Protein 3S4O (pdb70)

Secondary structure (DSSP, 8-state):
-EEEEEEE-SS-TTSEEEEEEEEPPPPGGGHHHHHHHHHTTTEEEEEE-S---S-THHHHTTT-EEEE----TTPPPPHHHHHHHHHHHHHHHHHHHH-TTPPPPEEEEE-SSSSSHHHHHHHHHHHHTT---HHHHHHHHHHHSTT-S-S---HHHH---/--EEEEEE-SS-TTSEEEEEEEEPPPPGGGHHHHHHHHHTTTEEEEEE-S--SS-THHHHTTT-EEEE-PPPTTSPPPHHHHHHHHHHHHHHHHHHHH-TTPPPPEEEEE--TT---HHHHHHHHHHHTS---HHHHHHHHHHHSTT-S-S---HHHH---

Nearest PDB structures (foldseek):
  3s4o-assembly2_B  TM=9.604E-01  e=1.358E-30  Leishmania major
  1xm2-assembly1_A  TM=9.411E-01  e=8.977E-17  Homo sapiens
  5k23-assembly1_A  TM=9.463E-01  e=3.214E-16  Homo sapiens
  5k24-assembly1_B  TM=9.371E-01  e=1.917E-15  Mus musculus
  5k22-assembly1_A  TM=9.083E-01  e=2.995E-15  Homo sapiens

CATH classification: 3.90.190.10

InterPro domains:
  IPR000387 Tyrosine-specific protein phosphatases domain [PS50056] (86-159)
  IPR003595 Protein-tyrosine phosphatase, catalytic [SM00404] (63-168)
  IPR020422 Dual specificity protein phosphatase domain [PS50054] (15-172)
  IPR029021 Protein-tyrosine phosphatase-like [G3DSA:3.90.190.10] (1-165)
  IPR029021 Protein-tyrosine phosphatase-like [SSF52799] (17-167)
  IPR050561 Protein Tyrosine Phosphatase [PTHR23339] (34-167)
  IPR057023 Swiss Army Knife protein, DSP-PTPase phosphatase domain [PF22784] (33-153)

Foldseek 3Di:
DKFWDFQAAQVPSVATQAIEIEDADDAAVCVVVVLVVCVVVQAAEEEEQADDNYDCVVNVVVRHHYHYHHDDPLAERDPVRLVVLVVVSVVSNVVCVVDVPDGHHYHYYYYHPSAAHRLLSVLLCNCPRSVDASVVSVVSSCVRPPNHHDDNSVDSNPDDD/DWFWDFQAAQVPSVGTQAIEIEDEDDAQVCVVVVLVVCVVVQAAEEEEAADDPDDCVVNVVSNHHYHYHYADHPDPRDVVSLVVLVVVSVVSNVVCVVDVPDGHHYHYYYYYPPDALRLLNVLLCNCPRSVDQSVRSQVSCCVRPPPHQDDVNCSSNPDDD

GO terms:
  GO:0004725 protein tyrosine phosphatase activity (F, IDA)
  GO:0005829 cytosol (C, IDA)
  GO:0020023 kinetoplast (C, IDA)
  GO:0070062 extracellular exosome (C, IDA)
  GO:0005737 cytoplasm (C, IDA)
  GO:0030430 host cell cytoplasm (C, IDA)
  GO:0016791 phosphatase activity (F, IDA)
  GO:0016311 dephosphorylation (P, IDA)
  GO:0005576 extracellular region (C, EXP)

Sequence (322 aa):
NATLIDCCDPQKPSRVLFHFLILDAPSPSNLPTYIKELQHRGVRHLVRVCCGPTYDATLVKSRGIDVHSWPFDDGAPPTRAVLDSWLKLLDTELARQQEDPSVPPPTIGVHCVAGLGRAPILVALALVEYGNVSALDAIALIREKRKGAINQTQHWITKYKRNATLIDCCDPQKPSRVLFHFLILDAPSPSNLPTYIKELQHRGVRHLVRVCGPTYDATLVKSRGIDVHSWPFDDGAPPTRAVLDSWLKLLDTELARQQEDPSVPPPTIGVHCVAGLGRAPILVALALVEYGNVSALDAIALIREKRKGAINQTQHWITKYKR

Structure (mmCIF, N/CA/C/O backbone):
data_3S4O
#
_entry.id   3S4O
#
_cell.length_a   42.518
_cell.length_b   69.420
_cell.length_c   118.931
_cell.angle_alpha   90.000
_cell.angle_beta   90.000
_cell.angle_gamma   90.000
#
_symmetry.space_group_name_H-M   'P 21 21 21'
#
loop_
_entity.id
_entity.type
_entity.pdbx_description
1 polymer 'Protein tyrosine phosphatase-like protein'
2 non-polymer THIOSULFATE
3 non-polymer '4-(2-HYDROXYETHYL)-1-PIPERAZINE ETHANESULFONIC ACID'
4 water water
#
loop_
_atom_site.group_PDB
_atom_site.id
_atom_site.type_symbol
_atom_site.label_atom_id
_atom_site.label_alt_id
_atom_site.label_comp_id
_atom_site.label_asym_id
_atom_site.label_entity_id
_atom_site.label_seq_id
_atom_site.pdbx_PDB_ins_code
_atom_site.Cartn_x
_atom_site.Cartn_y
_atom_site.Cartn_z
_atom_site.occupancy
_atom_site.B_iso_or_equiv
_atom_site.auth_seq_id
_atom_site.auth_comp_id
_atom_site.auth_asym_id
_atom_site.auth_atom_id
_atom_site.pdbx_PDB_model_num
ATOM 9 N N . ASN A 1 6 ? 6.096 -4.274 -11.089 1.00 78.73 2 ASN A N 1
ATOM 10 C CA . ASN A 1 6 ? 7.093 -4.557 -10.023 1.00 72.19 2 ASN A CA 1
ATOM 11 C C . ASN A 1 6 ? 8.501 -5.067 -10.353 1.00 63.17 2 ASN A C 1
ATOM 12 O O . ASN A 1 6 ? 8.986 -6.069 -9.805 1.00 61.22 2 ASN A O 1
ATOM 17 N N . ALA A 1 7 ? 9.169 -4.310 -11.199 1.00 58.73 3 ALA A N 1
ATOM 18 C CA . ALA A 1 7 ? 10.479 -4.668 -11.713 1.00 52.24 3 ALA A CA 1
ATOM 19 C C . ALA A 1 7 ? 11.251 -3.383 -11.898 1.00 50.10 3 ALA A C 1
ATOM 20 O O . ALA A 1 7 ? 10.666 -2.325 -12.133 1.00 53.37 3 ALA A O 1
ATOM 22 N N . THR A 1 8 ? 12.565 -3.500 -11.787 1.00 45.31 4 THR A N 1
ATOM 23 C CA . THR A 1 8 ? 13.477 -2.378 -11.913 1.00 44.37 4 THR A CA 1
ATOM 24 C C . THR A 1 8 ? 14.441 -2.677 -13.046 1.00 40.85 4 THR A C 1
ATOM 25 O O . THR A 1 8 ? 15.165 -3.667 -12.991 1.00 37.68 4 THR A O 1
ATOM 29 N N . LEU A 1 9 ? 14.428 -1.836 -14.078 1.00 42.39 5 LEU A N 1
ATOM 30 C CA . LEU A 1 9 ? 15.319 -1.991 -15.235 1.00 40.36 5 LEU A CA 1
ATOM 31 C C . LEU A 1 9 ? 16.621 -1.236 -15.004 1.00 40.15 5 LEU A C 1
ATOM 32 O O . LEU A 1 9 ? 16.623 -0.010 -14.828 1.00 43.75 5 LEU A O 1
ATOM 37 N N . ILE A 1 10 ? 17.725 -1.974 -14.997 1.00 37.75 6 ILE A N 1
ATOM 38 C CA . ILE A 1 10 ? 19.058 -1.378 -14.888 1.00 38.98 6 ILE A CA 1
ATOM 39 C C . ILE A 1 10 ? 19.885 -1.735 -16.109 1.00 38.27 6 ILE A C 1
ATOM 40 O O . ILE A 1 10 ? 20.152 -2.905 -16.361 1.00 37.35 6 ILE A O 1
ATOM 45 N N . ASP A 1 11 ? 20.298 -0.715 -16.854 1.00 40.78 7 ASP A N 1
ATOM 46 C CA . ASP A 1 11 ? 21.125 -0.918 -18.034 1.00 41.18 7 ASP A CA 1
ATOM 47 C C . ASP A 1 11 ? 22.609 -0.979 -17.677 1.00 40.43 7 ASP A C 1
ATOM 48 O O . ASP A 1 11 ? 23.119 -0.157 -16.923 1.00 42.70 7 ASP A O 1
ATOM 53 N N . CYS A 1 12 ? 23.285 -1.982 -18.215 1.00 38.81 8 CYS A N 1
ATOM 54 C CA . CYS A 1 12 ? 24.738 -2.059 -18.171 1.00 39.54 8 CYS A CA 1
ATOM 55 C C . CYS A 1 12 ? 25.256 -1.646 -19.545 1.00 41.83 8 CYS A C 1
ATOM 56 O O . CYS A 1 12 ? 25.011 -2.332 -20.540 1.00 41.47 8 CYS A O 1
ATOM 59 N N . CYS A 1 13 ? 25.989 -0.537 -19.578 1.00 44.84 9 CYS A N 1
ATOM 60 C CA . CYS A 1 13 ? 26.413 0.084 -20.830 1.00 49.14 9 CYS A CA 1
ATOM 61 C C . CYS A 1 13 ? 27.870 -0.187 -21.203 1.00 51.22 9 CYS A C 1
ATOM 62 O O . CYS A 1 13 ? 28.711 -0.410 -20.342 1.00 51.37 9 CYS A O 1
ATOM 65 N N . ASP A 1 14 ? 28.140 -0.169 -22.509 1.00 54.11 10 ASP A N 1
ATOM 66 C CA . ASP A 1 14 ? 29.501 -0.300 -23.047 1.00 57.74 10 ASP A CA 1
ATOM 67 C C . ASP A 1 14 ? 30.403 0.836 -22.524 1.00 61.84 10 ASP A C 1
ATOM 68 O O . ASP A 1 14 ? 30.124 2.017 -22.772 1.00 64.59 10 ASP A O 1
ATOM 73 N N . PRO A 1 15 ? 31.470 0.486 -21.802 1.00 63.06 11 PRO A N 1
ATOM 74 C CA . PRO A 1 15 ? 32.434 1.483 -21.335 1.00 68.77 11 PRO A CA 1
ATOM 75 C C . PRO A 1 15 ? 32.966 2.362 -22.467 1.00 74.80 11 PRO A C 1
ATOM 76 O O . PRO A 1 15 ? 33.084 3.577 -22.314 1.00 79.19 11 PRO A O 1
ATOM 80 N N . GLN A 1 16 ? 33.284 1.725 -23.591 1.00 76.15 12 GLN A N 1
ATOM 81 C CA . GLN A 1 16 ? 33.813 2.422 -24.774 1.00 82.50 12 GLN A CA 1
ATOM 82 C C . GLN A 1 16 ? 32.792 3.382 -25.363 1.00 84.51 12 GLN A C 1
ATOM 83 O O . GLN A 1 16 ? 33.075 4.558 -25.585 1.00 91.23 12 GLN A O 1
ATOM 89 N N . LYS A 1 17 ? 31.617 2.841 -25.657 1.00 80.59 13 LYS A N 1
ATOM 90 C CA . LYS A 1 17 ? 30.503 3.604 -26.197 1.00 83.50 13 LYS A CA 1
ATOM 91 C C . LYS A 1 17 ? 29.384 3.593 -25.178 1.00 78.69 13 LYS A C 1
ATOM 92 O O . LYS A 1 17 ? 28.533 2.725 -25.250 1.00 75.40 13 LYS A O 1
ATOM 98 N N . PRO A 1 18 ? 29.357 4.530 -24.228 1.00 80.52 14 PRO A N 1
ATOM 99 C CA . PRO A 1 18 ? 28.284 4.511 -23.218 1.00 76.39 14 PRO A CA 1
ATOM 100 C C . PRO A 1 18 ? 26.902 4.720 -23.833 1.00 77.14 14 PRO A C 1
ATOM 101 O O . PRO A 1 18 ? 25.875 4.609 -23.152 1.00 73.90 14 PRO A O 1
ATOM 105 N N . SER A 1 19 ? 26.909 5.023 -25.126 1.00 82.54 15 SER A N 1
ATOM 106 C CA . SER A 1 19 ? 25.705 5.024 -25.955 1.00 85.67 15 SER A CA 1
ATOM 107 C C . SER A 1 19 ? 25.061 3.636 -26.012 1.00 79.33 15 SER A C 1
ATOM 108 O O . SER A 1 19 ? 23.838 3.492 -26.097 1.00 79.49 15 SER A O 1
ATOM 111 N N . ARG A 1 20 ? 25.915 2.621 -25.962 1.00 75.06 16 ARG A N 1
ATOM 112 C CA . ARG A 1 20 ? 25.538 1.251 -26.300 1.00 71.93 16 ARG A CA 1
ATOM 113 C C . ARG A 1 20 ? 25.308 0.411 -25.057 1.00 64.02 16 ARG A C 1
ATOM 114 O O . ARG A 1 20 ? 26.180 0.319 -24.189 1.00 60.55 16 ARG A O 1
ATOM 122 N N . VAL A 1 21 ? 24.117 -0.182 -24.979 1.00 41.63 17 VAL A N 1
ATOM 123 C CA . VAL A 1 21 ? 23.770 -1.108 -23.908 1.00 38.77 17 VAL A CA 1
ATOM 124 C C . VAL A 1 21 ? 24.282 -2.515 -24.203 1.00 37.17 17 VAL A C 1
ATOM 125 O O . VAL A 1 21 ? 24.001 -3.071 -25.278 1.00 37.55 17 VAL A O 1
ATOM 129 N N . LEU A 1 22 ? 25.007 -3.079 -23.232 1.00 35.18 18 LEU A N 1
ATOM 130 C CA . LEU A 1 22 ? 25.495 -4.461 -23.291 1.00 33.46 18 LEU A CA 1
ATOM 131 C C . LEU A 1 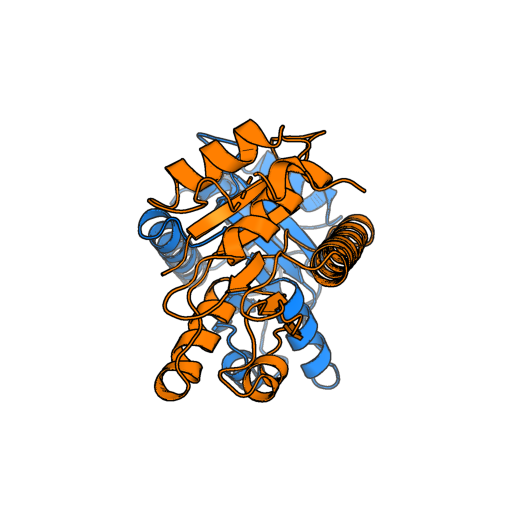22 ? 24.419 -5.454 -22.861 1.00 31.86 18 LEU A C 1
ATOM 132 O O . LEU A 1 22 ? 24.168 -6.444 -23.553 1.00 31.66 18 LEU A O 1
ATOM 137 N N . PHE A 1 23 ? 23.827 -5.197 -21.691 1.00 30.61 19 PHE A N 1
ATOM 138 C CA . PHE A 1 23 ? 22.733 -6.005 -21.130 1.00 29.01 19 PHE A CA 1
ATOM 139 C C . PHE A 1 23 ? 21.676 -5.122 -20.476 1.00 28.69 19 PHE A C 1
ATOM 140 O O . PHE A 1 23 ? 21.997 -4.090 -19.879 1.00 29.26 19 PHE A O 1
ATOM 148 N N . HIS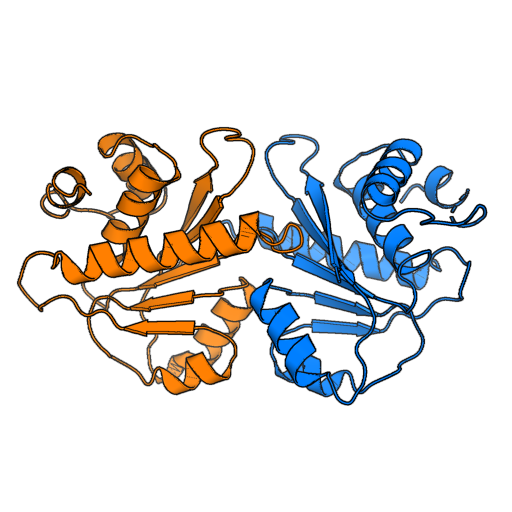 A 1 24 ? 20.423 -5.554 -20.557 1.00 27.95 20 HIS A N 1
ATOM 149 C CA . HIS A 1 24 ? 19.349 -4.952 -19.783 1.00 28.21 20 HIS A CA 1
ATOM 150 C C . HIS A 1 24 ? 19.111 -5.874 -18.592 1.00 27.82 20 HIS A C 1
ATOM 151 O O . HIS A 1 24 ? 18.755 -7.030 -18.777 1.00 27.20 20 HIS A O 1
ATOM 158 N N . PHE A 1 25 ? 19.297 -5.371 -17.375 1.00 28.17 21 PHE A N 1
ATOM 159 C CA . PHE A 1 25 ? 18.972 -6.162 -16.184 1.00 27.79 21 PHE A CA 1
ATOM 160 C C . PHE A 1 25 ? 17.642 -5.773 -15.568 1.00 29.50 21 PHE A C 1
ATOM 161 O O . PHE A 1 25 ? 17.346 -4.589 -15.379 1.00 30.18 21 PHE A O 1
ATOM 169 N N . LEU A 1 26 ? 16.842 -6.794 -15.278 1.00 29.62 22 LEU A N 1
ATOM 170 C CA . LEU A 1 26 ? 15.586 -6.632 -14.579 1.00 31.30 22 LEU A CA 1
ATOM 171 C C . LEU A 1 26 ? 15.697 -7.257 -13.209 1.00 31.68 22 LEU A C 1
ATOM 172 O O . LEU A 1 26 ? 15.868 -8.469 -13.105 1.00 33.75 22 LEU A O 1
ATOM 177 N N . ILE A 1 27 ? 15.623 -6.438 -12.166 1.00 32.04 23 ILE A N 1
ATOM 178 C CA . ILE A 1 27 ? 15.474 -6.929 -10.810 1.00 31.59 23 ILE A CA 1
ATOM 179 C C . ILE A 1 27 ? 13.976 -7.120 -10.544 1.00 32.91 23 ILE A C 1
ATOM 180 O O . ILE A 1 27 ? 13.196 -6.179 -10.601 1.00 32.87 23 ILE A O 1
ATOM 185 N N . LEU A 1 28 ? 13.591 -8.358 -10.265 1.00 32.78 24 LEU A N 1
ATOM 186 C CA . LEU A 1 28 ? 12.182 -8.742 -10.179 1.00 34.86 24 LEU A CA 1
ATOM 187 C C . LEU A 1 28 ? 11.836 -9.332 -8.836 1.00 35.37 24 LEU A C 1
ATOM 188 O O . LEU A 1 28 ? 12.700 -9.843 -8.137 1.00 34.67 24 LEU A O 1
ATOM 193 N N . ASP A 1 29 ? 10.551 -9.291 -8.508 1.00 38.03 25 ASP A N 1
ATOM 194 C CA . ASP A 1 29 ? 10.000 -10.124 -7.448 1.00 40.93 25 ASP A CA 1
ATOM 195 C C . ASP A 1 29 ? 9.851 -11.566 -7.930 1.00 39.72 25 ASP A C 1
ATOM 196 O O . ASP A 1 29 ? 9.724 -11.832 -9.126 1.00 39.80 25 ASP A O 1
ATOM 201 N N . ALA A 1 30 ? 9.880 -12.484 -6.979 1.00 39.26 26 ALA A N 1
ATOM 202 C CA . ALA A 1 30 ? 9.594 -13.879 -7.246 1.00 39.59 26 ALA A CA 1
ATOM 203 C C . ALA A 1 30 ? 8.117 -14.019 -7.599 1.00 41.12 26 ALA A C 1
ATOM 204 O O . ALA A 1 30 ? 7.279 -13.281 -7.077 1.00 42.32 26 ALA A O 1
ATOM 206 N N . PRO A 1 31 ? 7.790 -14.964 -8.473 1.00 40.56 27 PRO A N 1
ATOM 207 C CA . PRO A 1 31 ? 6.394 -15.227 -8.783 1.00 42.84 27 PRO A CA 1
ATOM 2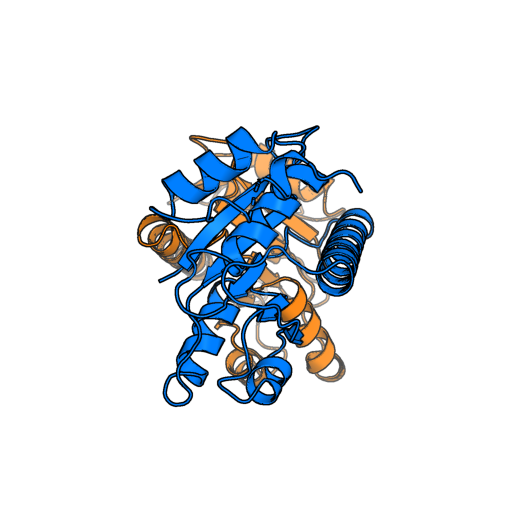08 C C . PRO A 1 31 ? 5.735 -16.112 -7.742 1.00 44.94 27 PRO A C 1
ATOM 209 O O . PRO A 1 31 ? 6.406 -16.931 -7.109 1.00 44.50 27 PRO A O 1
ATOM 213 N N . SER A 1 32 ? 4.428 -15.932 -7.573 1.00 47.76 28 SER A N 1
ATOM 214 C CA . SER A 1 32 ? 3.601 -16.908 -6.867 1.00 50.64 28 SER A CA 1
ATOM 215 C C . SER A 1 32 ? 3.194 -18.001 -7.865 1.00 50.59 28 SER A C 1
ATOM 216 O O . SER A 1 32 ? 3.032 -17.721 -9.051 1.00 49.12 28 SER A O 1
ATOM 219 N N . PRO A 1 33 ? 3.046 -19.238 -7.392 1.00 51.46 29 PRO A N 1
ATOM 220 C CA . PRO A 1 33 ? 2.642 -20.354 -8.257 1.00 51.95 29 PRO A CA 1
ATOM 221 C C . PRO A 1 33 ? 1.345 -20.111 -9.021 1.00 53.70 29 PRO A C 1
ATOM 222 O O . PRO A 1 33 ? 1.216 -20.539 -10.170 1.00 53.91 29 PRO A O 1
ATOM 226 N N . SER A 1 34 ? 0.396 -19.439 -8.379 1.00 55.25 30 SER A N 1
ATOM 227 C CA . SER A 1 34 ? -0.908 -19.156 -8.992 1.00 57.60 30 SER A CA 1
ATOM 228 C C . SER A 1 34 ? -0.859 -18.062 -10.063 1.00 55.55 30 SER A C 1
ATOM 229 O O . SER A 1 34 ? -1.701 -18.033 -10.962 1.00 57.11 30 SER A O 1
ATOM 232 N N . ASN A 1 35 ? 0.112 -17.164 -9.959 1.00 52.06 31 ASN A N 1
ATOM 233 C CA . ASN A 1 35 ? 0.259 -16.074 -10.930 1.00 50.57 31 ASN A CA 1
ATOM 234 C C . ASN A 1 35 ? 1.357 -16.360 -11.971 1.00 46.72 31 ASN A C 1
ATOM 235 O O . ASN A 1 35 ? 1.689 -15.493 -12.781 1.00 44.81 31 ASN A O 1
ATOM 240 N N . LEU A 1 36 ? 1.903 -17.576 -11.947 1.00 45.15 32 LEU A N 1
ATOM 241 C CA . LEU A 1 36 ? 3.072 -17.920 -12.766 1.00 42.13 32 LEU A CA 1
ATOM 242 C C . LEU A 1 36 ? 2.881 -17.738 -14.287 1.00 41.45 32 LEU A C 1
ATOM 243 O O . LEU A 1 36 ? 3.792 -17.273 -14.956 1.00 38.88 32 LEU A O 1
ATOM 248 N N . PRO A 1 37 ? 1.723 -18.099 -14.831 1.00 43.78 33 PRO A N 1
ATOM 249 C CA . PRO A 1 37 ? 1.482 -17.888 -16.263 1.00 43.92 33 PRO A CA 1
ATOM 250 C C . PRO A 1 37 ? 1.482 -16.411 -16.661 1.00 43.17 33 PRO A C 1
ATOM 251 O O . PRO A 1 37 ? 2.064 -16.047 -17.685 1.00 41.55 33 PRO A O 1
ATOM 255 N N . THR A 1 38 ? 0.824 -15.580 -15.855 1.00 44.44 34 THR A N 1
ATOM 256 C CA . THR A 1 38 ? 0.831 -14.124 -16.068 1.00 44.08 34 THR A CA 1
ATOM 257 C C . THR A 1 38 ? 2.252 -13.577 -16.005 1.00 41.10 34 THR A C 1
ATOM 258 O O . THR A 1 38 ? 2.657 -12.735 -16.807 1.00 40.16 34 THR A O 1
ATOM 262 N N . TYR A 1 39 ? 2.995 -14.077 -15.030 1.00 40.05 35 TYR A N 1
ATOM 263 C CA . TYR A 1 39 ? 4.369 -13.671 -14.783 1.00 37.75 35 TYR A CA 1
ATOM 264 C C . TYR A 1 39 ? 5.271 -14.017 -15.972 1.00 36.01 35 TYR A C 1
ATOM 265 O O . TYR A 1 39 ? 6.056 -13.198 -16.437 1.00 33.92 35 TYR A O 1
ATOM 274 N N . ILE A 1 40 ? 5.141 -15.241 -16.464 1.00 36.80 36 ILE A N 1
ATOM 275 C CA . ILE A 1 40 ? 5.900 -15.668 -17.634 1.00 36.10 36 ILE A CA 1
ATOM 276 C C . ILE A 1 40 ? 5.582 -14.785 -18.845 1.00 37.32 36 ILE A C 1
ATOM 277 O O . ILE A 1 40 ? 6.483 -14.394 -19.588 1.00 35.42 36 ILE A O 1
ATOM 282 N N . LYS A 1 41 ? 4.300 -14.485 -19.039 1.00 40.97 37 LYS A N 1
ATOM 283 C CA . LYS A 1 41 ? 3.874 -13.591 -20.127 1.00 43.58 37 LYS A CA 1
ATOM 284 C C . LYS A 1 41 ? 4.579 -12.240 -20.017 1.00 42.89 37 LYS A C 1
ATOM 285 O O . LYS A 1 41 ? 5.061 -11.695 -21.008 1.00 41.30 37 LYS A O 1
ATOM 291 N N . GLU A 1 42 ? 4.634 -11.717 -18.796 1.00 43.78 38 GLU A N 1
ATOM 292 C CA . GLU A 1 42 ? 5.237 -10.404 -18.542 1.00 45.07 38 GLU A CA 1
ATOM 293 C C . GLU A 1 42 ? 6.755 -10.432 -18.771 1.00 40.49 38 GLU A C 1
ATOM 294 O O . GLU A 1 42 ? 7.343 -9.435 -19.173 1.00 40.37 38 GLU A O 1
ATOM 300 N N . LEU A 1 43 ? 7.379 -11.578 -18.526 1.00 36.75 39 LEU A N 1
ATOM 301 C CA . LEU A 1 43 ? 8.794 -11.758 -18.850 1.00 33.34 39 LEU A CA 1
ATOM 302 C C . LEU A 1 43 ? 8.978 -11.802 -20.383 1.00 33.02 39 LEU A C 1
ATOM 303 O O . LEU A 1 43 ? 9.882 -11.172 -20.923 1.00 31.77 39 LEU A O 1
ATOM 308 N N . GLN A 1 44 ? 8.120 -12.553 -21.062 1.00 33.64 40 GLN A N 1
ATOM 309 C CA . GLN A 1 44 ? 8.172 -12.662 -22.523 1.00 34.58 40 GLN A CA 1
ATOM 310 C C . GLN A 1 44 ? 7.944 -11.298 -23.184 1.00 35.42 40 GLN A C 1
ATOM 311 O O . GLN A 1 44 ? 8.603 -10.955 -24.157 1.00 34.58 40 GLN A O 1
ATOM 317 N N . HIS A 1 45 ? 7.008 -10.535 -22.625 1.00 37.40 41 HIS A N 1
ATOM 318 C CA . HIS A 1 45 ? 6.658 -9.192 -23.118 1.00 39.19 41 HIS A CA 1
ATOM 319 C C . HIS A 1 45 ? 7.766 -8.165 -22.917 1.00 38.77 41 HIS A C 1
ATOM 320 O O . HIS A 1 45 ? 7.722 -7.092 -23.503 1.00 40.55 41 HIS A O 1
ATOM 327 N N . ARG A 1 46 ? 8.735 -8.486 -22.065 1.00 37.71 42 ARG A N 1
ATOM 328 C CA . ARG A 1 46 ? 9.910 -7.628 -21.842 1.00 36.34 42 ARG A CA 1
ATOM 329 C C . ARG A 1 46 ? 11.168 -8.257 -22.444 1.00 34.55 42 ARG A C 1
ATOM 330 O O . ARG A 1 46 ? 12.292 -7.850 -22.134 1.00 33.80 42 ARG A O 1
ATOM 338 N N . GLY A 1 47 ? 10.965 -9.268 -23.284 1.00 33.44 43 GLY A N 1
ATOM 339 C CA . GLY A 1 47 ? 12.038 -9.886 -24.023 1.00 32.39 43 GLY A CA 1
ATOM 340 C C . GLY A 1 47 ? 13.055 -10.657 -23.215 1.00 31.19 43 GLY A C 1
ATOM 341 O O . GLY A 1 47 ? 14.179 -10.859 -23.674 1.00 30.96 43 GLY A O 1
ATOM 342 N N . VAL A 1 48 ? 12.660 -11.138 -22.037 1.00 30.35 44 VAL A N 1
ATOM 343 C CA . VAL A 1 48 ? 13.605 -11.813 -21.163 1.00 28.59 44 VAL A CA 1
ATOM 344 C C . VAL A 1 48 ? 14.149 -13.092 -21.788 1.00 28.09 44 VAL A C 1
ATOM 345 O O . VAL A 1 48 ? 13.404 -13.965 -22.206 1.00 28.96 44 VAL A O 1
ATOM 349 N N . ARG A 1 49 ? 15.470 -13.189 -21.802 1.00 27.82 45 ARG A N 1
ATOM 350 C CA . ARG A 1 49 ? 16.187 -14.319 -22.379 1.00 28.84 45 ARG A CA 1
ATOM 351 C C . ARG A 1 49 ? 16.569 -15.319 -21.279 1.00 27.90 45 ARG A C 1
ATOM 352 O O . ARG A 1 49 ? 16.465 -16.534 -21.450 1.00 29.09 45 ARG A O 1
ATOM 360 N N . HIS A 1 50 ? 17.028 -14.774 -20.161 1.00 27.11 46 HIS A N 1
ATOM 361 C CA . HIS A 1 50 ? 17.555 -15.555 -19.041 1.00 26.43 46 HIS A CA 1
ATOM 362 C C . HIS A 1 50 ? 16.879 -15.117 -17.740 1.00 25.51 46 HIS A C 1
ATOM 363 O O . HIS A 1 50 ? 16.719 -13.931 -17.493 1.00 24.79 46 HIS A O 1
ATOM 370 N N . LEU A 1 51 ? 16.477 -16.087 -16.937 1.00 25.03 47 LEU A N 1
ATOM 371 C CA . LEU A 1 51 ? 15.933 -15.827 -15.610 1.00 25.69 47 LEU A CA 1
ATOM 372 C C . LEU A 1 51 ? 16.798 -16.523 -14.586 1.00 25.83 47 LEU A C 1
ATOM 373 O O . LEU A 1 51 ? 16.978 -17.739 -14.644 1.00 27.09 47 LEU A O 1
ATOM 378 N N . VAL A 1 52 ? 17.349 -15.732 -13.671 1.00 25.62 48 VAL A N 1
ATOM 379 C CA . VAL A 1 52 ? 18.236 -16.235 -12.624 1.00 25.75 48 VAL A CA 1
ATOM 380 C C . VAL A 1 52 ? 17.527 -16.138 -11.285 1.00 27.17 48 VAL A C 1
ATOM 381 O O . VAL A 1 52 ? 17.113 -15.052 -10.852 1.00 26.65 48 VAL A O 1
ATOM 385 N N . ARG A 1 53 ? 17.341 -17.274 -10.637 1.00 28.90 49 ARG A N 1
ATOM 386 C CA . ARG A 1 53 ? 16.807 -17.236 -9.282 1.00 32.36 49 ARG A CA 1
ATOM 387 C C . ARG A 1 53 ? 17.900 -17.565 -8.291 1.00 31.72 49 ARG A C 1
ATOM 388 O O . ARG A 1 53 ? 18.558 -18.601 -8.388 1.00 30.75 49 ARG A O 1
ATOM 396 N N . VAL A 1 54 ? 18.090 -16.653 -7.346 1.00 32.15 50 VAL A N 1
ATOM 397 C CA . VAL A 1 54 ? 19.157 -16.771 -6.369 1.00 33.67 50 VAL A CA 1
ATOM 398 C C . VAL A 1 54 ? 18.620 -17.152 -4.981 1.00 36.93 50 VAL A C 1
ATOM 399 O O . VAL A 1 54 ? 19.375 -17.137 -4.018 1.00 37.38 50 VAL A O 1
ATOM 403 N N . CYS A 1 55 ? 17.340 -17.545 -4.919 1.00 41.42 51 CYS A N 1
ATOM 404 C CA A CYS A 1 55 ? 16.661 -17.925 -3.667 0.50 44.72 51 CYS A CA 1
ATOM 405 C CA B CYS A 1 55 ? 16.665 -17.905 -3.662 0.50 45.72 51 CYS A CA 1
ATOM 406 C C . CYS A 1 55 ? 16.347 -19.403 -3.730 1.00 47.18 51 CYS A C 1
ATOM 407 O O . CYS A 1 55 ? 16.555 -20.036 -4.763 1.00 47.93 51 CYS A O 1
ATOM 412 N N . GLY A 1 56 ? 15.816 -19.956 -2.641 1.00 49.63 52 GLY A N 1
ATOM 413 C CA . GLY A 1 56 ? 15.405 -21.357 -2.632 1.00 51.65 52 GLY A CA 1
ATOM 414 C C . GLY A 1 56 ? 14.113 -21.495 -3.436 1.00 53.93 52 GLY A C 1
ATOM 415 O O . GLY A 1 56 ? 13.220 -20.645 -3.297 1.00 55.62 52 GLY A O 1
ATOM 416 N N . PRO A 1 57 ? 14.008 -22.525 -4.296 1.00 51.94 53 PRO A N 1
ATOM 417 C CA . PRO A 1 57 ? 12.840 -22.656 -5.188 1.00 50.45 53 PRO A CA 1
ATOM 418 C C . PRO A 1 57 ? 11.526 -22.447 -4.451 1.00 50.73 53 PRO A C 1
ATOM 419 O O . PRO A 1 57 ? 11.327 -22.987 -3.366 1.00 51.55 53 PRO A O 1
ATOM 423 N N . THR A 1 58 ? 10.672 -21.625 -5.039 1.00 50.17 54 THR A N 1
ATOM 424 C CA . THR A 1 58 ? 9.324 -21.379 -4.550 1.00 53.10 54 THR A CA 1
ATOM 425 C C . THR A 1 58 ? 8.298 -21.788 -5.618 1.00 53.12 54 THR A C 1
ATOM 426 O O . THR A 1 58 ? 7.085 -21.613 -5.434 1.00 55.56 54 THR A O 1
ATOM 430 N N . TYR A 1 59 ? 8.796 -22.374 -6.708 1.00 50.04 55 TYR A N 1
ATOM 431 C CA . TYR A 1 59 ? 7.959 -22.764 -7.844 1.00 50.87 55 TYR A CA 1
ATOM 432 C C . TYR A 1 59 ? 8.699 -23.647 -8.850 1.00 50.37 55 TYR A C 1
ATOM 433 O O . TYR A 1 59 ? 9.917 -23.823 -8.779 1.00 47.20 55 TYR A O 1
ATOM 442 N N . ASP A 1 60 ? 7.948 -24.150 -9.823 1.00 54.58 56 ASP A N 1
ATOM 443 C CA . ASP A 1 60 ? 8.463 -25.109 -10.799 1.00 56.34 56 ASP A CA 1
ATOM 444 C C . ASP A 1 60 ? 9.040 -24.409 -12.027 1.00 54.58 56 ASP A C 1
ATOM 445 O O . ASP A 1 60 ? 8.308 -23.888 -12.875 1.00 58.10 56 ASP A O 1
ATOM 450 N N . ALA A 1 61 ? 10.365 -24.450 -12.133 1.00 53.28 57 ALA A N 1
ATOM 451 C CA . ALA A 1 61 ? 11.097 -23.753 -13.194 1.00 51.46 57 ALA A CA 1
ATOM 452 C C . ALA A 1 61 ? 10.819 -24.319 -14.600 1.00 49.70 57 ALA A C 1
ATOM 453 O O . ALA A 1 61 ? 10.984 -23.624 -15.596 1.00 47.04 57 ALA A O 1
ATOM 455 N N . THR A 1 62 ? 10.384 -25.572 -14.670 1.00 50.74 58 THR A N 1
ATOM 456 C CA . THR A 1 62 ? 10.146 -26.241 -15.957 1.00 51.70 58 THR A CA 1
ATOM 457 C C . THR A 1 62 ? 9.057 -25.546 -16.781 1.00 50.67 58 THR A C 1
ATOM 458 O O . THR A 1 62 ? 9.106 -25.554 -18.010 1.00 48.53 58 THR A O 1
ATOM 462 N N . LEU A 1 63 ? 8.089 -24.937 -16.096 1.00 50.94 59 LEU A N 1
ATOM 463 C CA . LEU A 1 63 ? 7.035 -24.169 -16.786 1.00 51.06 59 LEU A CA 1
ATOM 464 C C . LEU A 1 63 ? 7.571 -22.932 -17.473 1.00 47.46 59 LEU A C 1
ATOM 465 O O . LEU A 1 63 ? 6.942 -22.425 -18.386 1.00 48.29 59 LEU A O 1
ATOM 470 N N . VAL A 1 64 ? 8.692 -22.415 -16.985 1.00 44.46 60 VAL A N 1
ATOM 471 C CA . VAL A 1 64 ? 9.305 -21.217 -17.548 1.00 41.79 60 VAL A CA 1
ATOM 472 C C . VAL A 1 64 ? 10.217 -21.611 -18.698 1.00 41.35 60 VAL A C 1
ATOM 473 O O . VAL A 1 64 ? 10.258 -20.939 -19.728 1.00 40.96 60 VAL A O 1
ATOM 477 N N . LYS A 1 65 ? 10.940 -22.710 -18.514 1.00 42.60 61 LYS A N 1
ATOM 478 C CA . LYS A 1 65 ? 11.853 -23.233 -19.530 1.00 44.02 61 LYS A CA 1
ATOM 479 C C . LYS A 1 65 ? 11.121 -23.567 -20.816 1.00 45.39 61 LYS A C 1
ATOM 480 O O . LYS A 1 65 ? 11.664 -23.417 -21.908 1.00 44.82 61 LYS A O 1
ATOM 486 N N . SER A 1 66 ? 9.877 -24.008 -20.679 1.00 46.73 62 SER A N 1
ATOM 487 C CA . SER A 1 66 ? 9.113 -24.500 -21.813 1.00 48.67 62 SER A CA 1
ATOM 488 C C . SER A 1 66 ? 8.556 -23.352 -22.645 1.00 47.49 62 SER A C 1
ATOM 489 O O . SER A 1 66 ? 7.982 -23.569 -23.700 1.00 48.84 62 SER A O 1
ATOM 492 N N . ARG A 1 67 ? 8.734 -22.130 -22.166 1.00 46.16 63 ARG A N 1
ATOM 493 C CA . ARG A 1 67 ? 8.229 -20.954 -22.877 1.00 45.75 63 ARG A CA 1
ATOM 494 C C . ARG A 1 67 ? 9.354 -20.071 -23.374 1.00 41.62 63 ARG A C 1
ATOM 495 O O . ARG A 1 67 ? 9.192 -18.865 -23.514 1.00 40.87 63 ARG A O 1
ATOM 503 N N . GLY A 1 68 ? 10.494 -20.701 -23.639 1.00 39.85 64 GLY A N 1
ATOM 504 C CA . GLY A 1 68 ? 11.592 -20.069 -24.346 1.00 38.83 64 GLY A CA 1
ATOM 505 C C . GLY A 1 68 ? 12.528 -19.246 -23.494 1.00 37.23 64 GLY A C 1
ATOM 506 O O . GLY A 1 68 ? 13.395 -18.562 -24.031 1.00 37.06 64 GLY A O 1
ATOM 507 N N . ILE A 1 69 ? 12.351 -19.312 -22.174 1.00 36.57 65 ILE A N 1
ATOM 508 C CA . ILE A 1 69 ? 13.217 -18.597 -21.241 1.00 34.95 65 ILE A CA 1
ATOM 509 C C . ILE A 1 69 ? 14.148 -19.575 -20.523 1.00 35.71 65 ILE A C 1
ATOM 510 O O . ILE A 1 69 ? 13.703 -20.565 -19.947 1.00 36.45 65 ILE A O 1
ATOM 515 N N . ASP A 1 70 ? 15.448 -19.301 -20.582 1.00 36.28 66 ASP A N 1
ATOM 516 C CA . ASP A 1 70 ? 16.431 -20.130 -19.892 1.00 39.32 66 ASP A CA 1
ATOM 517 C C . ASP A 1 70 ? 16.371 -19.766 -18.409 1.00 36.54 66 ASP A C 1
ATOM 518 O O . ASP A 1 70 ? 16.467 -18.587 -18.054 1.00 35.18 66 ASP A O 1
ATOM 523 N N . VAL A 1 71 ? 16.175 -20.768 -17.554 1.00 35.20 67 VAL A N 1
ATOM 524 C CA . VAL A 1 71 ? 16.135 -20.548 -16.110 1.00 35.29 67 VAL A CA 1
ATOM 525 C C . VAL A 1 71 ? 17.371 -21.128 -15.429 1.00 33.76 67 VAL A C 1
ATOM 526 O O . VAL A 1 71 ? 17.802 -22.239 -15.722 1.00 35.66 67 VAL A O 1
ATOM 530 N N . HIS A 1 72 ? 17.927 -20.343 -14.517 1.00 31.27 68 HIS A N 1
ATOM 531 C CA . HIS A 1 72 ? 19.163 -20.679 -13.835 1.00 29.18 68 HIS A CA 1
ATOM 532 C C . HIS A 1 72 ? 18.912 -20.607 -12.326 1.00 28.55 68 HIS A C 1
ATOM 533 O O . HIS A 1 72 ? 18.561 -19.559 -11.805 1.00 28.09 68 HIS A O 1
ATOM 540 N N . SER A 1 73 ? 19.095 -21.725 -11.638 1.00 28.43 69 SER A N 1
ATOM 541 C CA . SER A 1 73 ? 18.803 -21.817 -10.198 1.00 28.84 69 SER A CA 1
ATOM 542 C C . SER A 1 73 ? 20.102 -21.865 -9.417 1.00 28.16 69 SER A C 1
ATOM 543 O O . SER A 1 73 ? 20.676 -22.932 -9.221 1.00 28.64 69 SER A O 1
ATOM 546 N N . TRP A 1 74 ? 20.566 -20.695 -8.990 1.00 27.23 70 TRP A N 1
ATOM 547 C CA . TRP A 1 74 ? 21.843 -20.552 -8.288 1.00 27.52 70 TRP A CA 1
ATOM 548 C C . TRP A 1 74 ? 21.660 -19.963 -6.890 1.00 27.68 70 TRP A C 1
ATOM 549 O O . TRP A 1 74 ? 21.989 -18.816 -6.661 1.00 27.26 70 TRP A O 1
ATOM 560 N N . PRO A 1 75 ? 21.128 -20.729 -5.956 1.00 29.99 71 PRO A N 1
ATOM 561 C CA . PRO A 1 75 ? 20.878 -20.174 -4.624 1.00 31.55 71 PRO A CA 1
ATOM 562 C C . PRO A 1 75 ? 22.145 -19.808 -3.858 1.00 32.18 71 PRO A C 1
ATOM 563 O O . PRO A 1 75 ? 23.138 -20.535 -3.909 1.00 33.59 71 PRO A O 1
ATOM 567 N N . PHE A 1 76 ? 22.095 -18.682 -3.159 1.00 32.10 72 PHE A N 1
ATOM 568 C CA . PHE A 1 76 ? 23.047 -18.402 -2.081 1.00 32.68 72 PHE A CA 1
ATOM 569 C C . PHE A 1 76 ? 22.325 -17.754 -0.887 1.00 35.00 72 PHE A C 1
ATOM 570 O O . PHE A 1 76 ? 21.162 -17.353 -0.995 1.00 35.67 72 PHE A O 1
ATOM 578 N N . ASP A 1 77 ? 23.007 -17.694 0.256 1.00 38.28 73 ASP A N 1
ATOM 579 C CA . ASP A 1 77 ? 22.366 -17.367 1.542 1.00 40.54 73 ASP A CA 1
ATOM 580 C C . ASP A 1 77 ? 21.920 -15.912 1.642 1.00 40.60 73 ASP A C 1
ATOM 581 O O . ASP A 1 77 ? 22.605 -15.012 1.158 1.00 38.05 73 ASP A O 1
ATOM 586 N N . ASP A 1 78 ? 20.790 -15.679 2.303 1.00 42.91 74 ASP A N 1
ATOM 587 C CA . ASP A 1 78 ? 20.326 -14.314 2.516 1.00 45.63 74 ASP A CA 1
ATOM 588 C C . ASP A 1 78 ? 21.358 -13.515 3.294 1.00 43.63 74 ASP A C 1
ATOM 589 O O . ASP A 1 78 ? 22.007 -14.022 4.208 1.00 44.49 74 ASP A O 1
ATOM 594 N N . GLY A 1 79 ? 21.518 -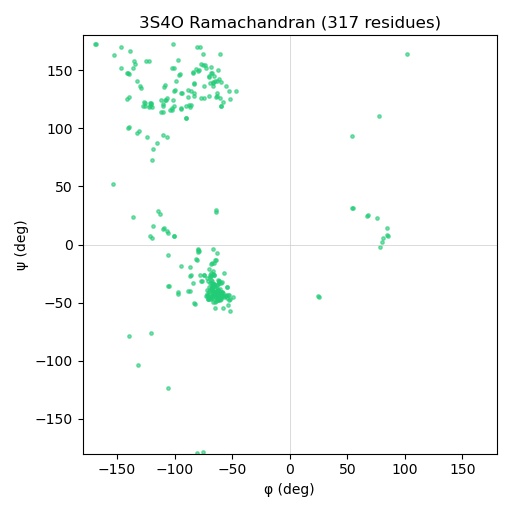12.271 2.876 1.00 41.11 75 GLY A N 1
ATOM 595 C CA . GLY A 1 79 ? 22.449 -11.345 3.481 1.00 40.55 75 GLY A CA 1
ATOM 596 C C . GLY A 1 79 ? 23.883 -11.578 3.055 1.00 38.45 75 GLY A C 1
ATOM 597 O O . GLY A 1 79 ? 24.770 -10.833 3.456 1.00 39.11 75 GLY A O 1
ATOM 598 N N . ALA A 1 80 ? 24.113 -12.605 2.241 1.00 35.98 76 ALA A N 1
ATOM 599 C CA . ALA A 1 80 ? 25.471 -13.014 1.888 1.00 34.92 76 ALA A CA 1
ATOM 600 C C . ALA A 1 80 ? 25.870 -12.423 0.565 1.00 33.17 76 ALA A C 1
ATOM 601 O O . ALA A 1 80 ? 25.011 -12.059 -0.219 1.00 33.16 76 ALA A O 1
ATOM 603 N N . PRO A 1 81 ? 27.171 -12.332 0.306 1.00 32.58 77 PRO A N 1
ATOM 604 C CA . PRO A 1 81 ? 27.626 -12.084 -1.057 1.00 30.97 77 PRO A CA 1
ATOM 605 C C . PRO A 1 81 ? 27.497 -13.362 -1.882 1.00 29.89 77 PRO A C 1
ATOM 606 O O . PRO A 1 81 ? 27.346 -14.433 -1.296 1.00 30.10 77 PRO A O 1
ATOM 610 N N . PRO A 1 82 ? 27.542 -13.273 -3.212 1.00 28.87 78 PRO A N 1
ATOM 611 C CA . PRO A 1 82 ? 27.587 -14.485 -4.025 1.00 28.25 78 PRO A CA 1
ATOM 612 C C . PRO A 1 82 ? 28.747 -15.362 -3.615 1.00 29.36 78 PRO A C 1
ATOM 613 O O . PRO A 1 82 ? 29.852 -14.872 -3.376 1.00 30.80 78 PRO A O 1
ATOM 617 N N . THR A 1 83 ? 28.498 -16.651 -3.507 1.00 29.48 79 THR A N 1
ATOM 618 C CA . THR A 1 83 ? 29.601 -17.601 -3.449 1.00 30.84 79 THR A CA 1
ATOM 619 C C . THR A 1 83 ? 30.453 -17.513 -4.728 1.00 30.95 79 THR A C 1
ATOM 620 O O . THR A 1 83 ? 30.060 -16.924 -5.748 1.00 29.29 79 THR A O 1
ATOM 624 N N . ARG A 1 84 ? 31.648 -18.068 -4.649 1.00 32.70 80 ARG A N 1
ATOM 625 C CA . ARG A 1 84 ? 32.523 -18.133 -5.816 1.00 34.34 80 ARG A CA 1
ATOM 626 C C . ARG A 1 84 ? 31.899 -18.922 -6.975 1.00 32.01 80 ARG A C 1
ATOM 627 O O . ARG A 1 84 ? 32.058 -18.549 -8.132 1.00 31.12 80 ARG A O 1
ATOM 635 N N . ALA A 1 85 ? 31.184 -20.001 -6.664 1.00 31.14 81 ALA A N 1
ATOM 636 C CA . ALA A 1 85 ? 30.480 -20.803 -7.694 1.00 30.61 81 ALA A CA 1
ATOM 637 C C . ALA A 1 85 ? 29.403 -19.987 -8.439 1.00 28.71 81 ALA A C 1
ATOM 638 O O . ALA A 1 85 ? 29.326 -20.009 -9.663 1.00 28.94 81 ALA A O 1
ATOM 640 N N . VAL A 1 86 ? 28.588 -19.248 -7.697 1.00 28.12 82 VAL A N 1
ATOM 641 C CA . VAL A 1 86 ? 27.540 -18.409 -8.314 1.00 26.91 82 VAL A CA 1
ATOM 642 C C . VAL A 1 86 ? 28.152 -17.320 -9.178 1.00 27.01 82 VAL A C 1
ATOM 643 O O . VAL A 1 86 ? 27.669 -17.041 -10.278 1.00 26.41 82 VAL A O 1
ATOM 647 N N . LEU A 1 87 ? 29.207 -16.704 -8.657 1.00 27.98 83 LEU A N 1
ATOM 648 C CA . LEU A 1 87 ? 29.875 -15.606 -9.340 1.00 28.83 83 LEU A CA 1
ATOM 649 C C . LEU A 1 87 ? 30.455 -16.065 -10.668 1.00 29.14 83 LEU A C 1
ATOM 650 O O . LEU A 1 87 ? 30.286 -15.399 -11.693 1.00 28.04 83 LEU A O 1
ATOM 655 N N . ASP A 1 88 ? 31.163 -17.187 -10.632 1.00 30.27 84 ASP A N 1
ATOM 656 C CA . ASP A 1 88 ? 31.767 -17.750 -11.843 1.00 31.93 84 ASP A CA 1
ATOM 657 C C . ASP A 1 88 ? 30.701 -18.147 -12.863 1.00 29.90 84 ASP A C 1
ATOM 658 O O . ASP A 1 88 ? 30.890 -17.958 -14.055 1.00 29.15 84 ASP A O 1
ATOM 663 N N . SER A 1 89 ? 29.577 -18.672 -12.382 1.00 28.44 85 SER A N 1
ATOM 664 C CA . SER A 1 89 ? 28.479 -19.072 -13.273 1.00 27.49 85 SER A CA 1
ATOM 665 C C . SER A 1 89 ? 27.837 -17.851 -13.931 1.00 26.20 85 SER A C 1
ATOM 666 O O . SER A 1 89 ? 27.441 -17.899 -15.080 1.00 25.36 85 SER A O 1
ATOM 669 N N . TRP A 1 90 ? 27.748 -16.770 -13.161 1.00 25.65 86 TRP A N 1
ATOM 670 C CA . TRP A 1 90 ? 27.172 -15.494 -13.590 1.00 24.78 86 TRP A CA 1
ATOM 671 C C . TRP A 1 90 ? 28.031 -14.868 -14.653 1.00 26.10 86 TRP A C 1
ATOM 672 O O . TRP A 1 90 ? 27.531 -14.491 -15.712 1.00 26.84 86 TRP A O 1
ATOM 683 N N . LEU A 1 91 ? 29.332 -14.792 -14.392 1.00 26.90 87 LEU A N 1
ATOM 684 C CA . LEU A 1 91 ? 30.259 -14.233 -15.366 1.00 27.75 87 LEU A CA 1
ATOM 685 C C . LEU A 1 91 ? 30.314 -15.096 -16.630 1.00 28.50 87 LEU A C 1
ATOM 686 O O . LEU A 1 91 ? 30.430 -14.569 -17.743 1.00 27.74 87 LEU A O 1
ATOM 691 N N . LYS A 1 92 ? 30.218 -16.414 -16.461 1.00 28.89 88 LYS A N 1
ATOM 692 C CA . LYS A 1 92 ? 30.231 -17.328 -17.613 1.00 30.94 88 LYS A CA 1
ATOM 693 C C . LYS A 1 92 ? 29.044 -17.040 -18.538 1.00 30.19 88 LYS A C 1
ATOM 694 O O . LYS A 1 92 ? 29.201 -16.949 -19.755 1.00 30.98 88 LYS A O 1
ATOM 700 N N . LEU A 1 93 ? 27.866 -16.904 -17.933 1.00 28.75 89 LEU A N 1
ATOM 701 C CA . LEU A 1 93 ? 26.634 -16.574 -18.654 1.00 27.88 89 LEU A CA 1
ATOM 702 C C . LEU A 1 93 ? 26.745 -15.222 -19.377 1.00 27.73 89 LEU A C 1
ATOM 703 O O . LEU A 1 93 ? 26.356 -15.084 -20.524 1.00 27.68 89 LEU A O 1
ATOM 708 N N . LEU A 1 94 ? 27.278 -14.226 -18.687 1.00 27.26 90 LEU A N 1
ATOM 709 C CA . LEU A 1 94 ? 27.384 -12.883 -19.254 1.00 27.18 90 LEU A CA 1
ATOM 710 C C . LEU A 1 94 ? 28.443 -12.797 -20.353 1.00 27.76 90 LEU A C 1
ATOM 711 O O . LEU A 1 94 ? 28.243 -12.122 -21.357 1.00 29.43 90 LEU A O 1
ATOM 716 N N . ASP A 1 95 ? 29.563 -13.487 -20.162 1.00 28.14 91 ASP A N 1
ATOM 717 C CA . ASP A 1 95 ? 30.595 -13.618 -21.186 1.00 29.80 91 ASP A CA 1
ATOM 718 C C . ASP A 1 95 ? 29.998 -14.240 -22.452 1.00 30.61 91 ASP A C 1
ATOM 719 O O . ASP A 1 95 ? 30.305 -13.823 -23.559 1.00 31.36 91 ASP A O 1
ATOM 724 N N . THR A 1 96 ? 29.152 -15.249 -22.273 1.00 30.60 92 THR A N 1
ATOM 725 C CA . THR A 1 96 ? 28.599 -15.998 -23.402 1.00 32.37 92 THR A CA 1
ATOM 726 C C . THR A 1 96 ? 27.617 -15.134 -24.162 1.00 32.99 92 THR A C 1
ATOM 727 O O . THR A 1 96 ? 27.600 -15.124 -25.390 1.00 34.66 92 THR A O 1
ATOM 731 N N . GLU A 1 97 ? 26.818 -14.387 -23.418 1.00 33.20 93 GLU A N 1
ATOM 732 C CA . GLU A 1 97 ? 25.855 -13.468 -24.019 1.00 34.42 93 GLU A CA 1
ATOM 733 C C . GLU A 1 97 ? 26.580 -12.336 -24.753 1.00 35.93 93 GLU A C 1
ATOM 734 O O . GLU A 1 97 ? 26.133 -11.859 -25.801 1.00 35.35 93 GLU A O 1
ATOM 740 N N . LEU A 1 98 ? 27.720 -11.933 -24.206 1.00 37.27 94 LEU A N 1
ATOM 741 C CA . LEU A 1 98 ? 28.541 -10.885 -24.816 1.00 39.57 94 LEU A CA 1
ATOM 742 C C . LEU A 1 98 ? 29.136 -11.354 -26.134 1.00 39.86 94 LEU A C 1
ATOM 743 O O . LEU A 1 98 ? 29.160 -10.613 -27.110 1.00 40.91 94 LEU A O 1
ATOM 748 N N . ALA A 1 99 ? 29.614 -12.595 -26.154 1.00 39.11 95 ALA A N 1
ATOM 749 C CA . ALA A 1 99 ? 30.151 -13.195 -27.381 1.00 39.70 95 ALA A CA 1
ATOM 750 C C . ALA A 1 99 ? 29.046 -13.420 -28.411 1.00 39.09 95 ALA A C 1
ATOM 751 O O . ALA A 1 99 ? 29.292 -13.324 -29.608 1.00 40.76 95 ALA A O 1
ATOM 753 N N . ARG A 1 100 ? 27.836 -13.725 -27.943 1.00 37.59 96 ARG A N 1
ATOM 754 C CA . ARG A 1 100 ? 26.691 -13.941 -28.840 1.00 38.55 96 ARG A CA 1
ATOM 755 C C . ARG A 1 100 ? 26.421 -12.688 -29.681 1.00 39.85 96 ARG A C 1
ATOM 756 O O . ARG A 1 100 ? 26.157 -12.783 -30.881 1.00 40.71 96 ARG A O 1
ATOM 764 N N . GLN A 1 101 ? 26.515 -11.531 -29.035 1.00 40.28 97 GLN A N 1
ATOM 765 C CA . GLN A 1 101 ? 26.249 -10.236 -29.669 1.00 42.95 97 GLN A CA 1
ATOM 766 C C . GLN A 1 101 ? 27.341 -9.858 -30.645 1.00 46.15 97 GLN A C 1
ATOM 767 O O . GLN A 1 101 ? 27.061 -9.354 -31.731 1.00 48.00 97 GLN A O 1
ATOM 773 N N . GLN A 1 102 ? 28.587 -10.083 -30.234 1.00 47.33 98 GLN A N 1
ATOM 774 C CA . GLN A 1 102 ? 29.766 -9.749 -31.051 1.00 50.97 98 GLN A CA 1
ATOM 775 C C . GLN A 1 102 ? 29.809 -10.614 -32.305 1.00 51.62 98 GLN A C 1
ATOM 776 O O . GLN A 1 102 ? 30.128 -10.141 -33.381 1.00 54.44 98 GLN A O 1
ATOM 782 N N . GLU A 1 103 ? 29.474 -11.884 -32.136 1.00 51.55 99 GLU A N 1
ATOM 783 C CA . GLU A 1 103 ? 29.423 -12.853 -33.228 1.00 53.79 99 GLU A CA 1
ATOM 784 C C . GLU A 1 103 ? 28.286 -12.580 -34.218 1.00 53.76 99 GLU A C 1
ATOM 785 O O . GLU A 1 103 ? 28.390 -12.943 -35.384 1.00 56.47 99 GLU A O 1
ATOM 791 N N . ASP A 1 104 ? 27.208 -11.951 -33.751 1.00 51.29 100 ASP A N 1
ATOM 792 C CA . ASP A 1 104 ? 25.985 -11.767 -34.562 1.00 50.55 100 ASP A CA 1
ATOM 793 C C . ASP A 1 104 ? 25.349 -10.379 -34.376 1.00 49.49 100 ASP A C 1
ATOM 794 O O . ASP A 1 104 ? 24.631 -10.157 -33.400 1.00 46.92 100 ASP A O 1
ATOM 799 N N . PRO A 1 105 ? 25.580 -9.466 -35.327 1.00 51.04 101 PRO A N 1
ATOM 800 C CA . PRO A 1 105 ? 25.061 -8.100 -35.229 1.00 50.94 101 PRO A CA 1
ATOM 801 C C . PRO A 1 105 ? 23.529 -8.001 -35.244 1.00 49.88 101 PRO A C 1
ATOM 802 O O . PRO A 1 105 ? 22.971 -6.938 -34.948 1.00 51.08 101 PRO A O 1
ATOM 806 N N . SER A 1 106 ? 22.869 -9.093 -35.614 1.00 48.22 102 SER A N 1
ATOM 807 C CA . SER A 1 106 ? 21.406 -9.173 -35.602 1.00 46.89 102 SER A CA 1
ATOM 808 C C . SER A 1 106 ? 20.807 -9.440 -34.223 1.00 43.92 102 SER A C 1
ATOM 809 O O . SER A 1 106 ? 19.586 -9.492 -34.079 1.00 44.10 102 SER A O 1
ATOM 812 N N . VAL A 1 107 ? 21.657 -9.650 -33.222 1.00 41.74 103 VAL A N 1
ATOM 813 C CA . VAL A 1 107 ? 21.201 -9.856 -31.853 1.00 38.27 103 VAL A CA 1
ATOM 814 C C . VAL A 1 107 ? 21.214 -8.530 -31.067 1.00 37.91 103 VAL A C 1
ATOM 815 O O . VAL A 1 107 ? 22.275 -7.927 -30.871 1.00 38.22 103 VAL A O 1
ATOM 819 N N . PRO A 1 108 ? 20.050 -8.068 -30.608 1.00 37.04 104 PRO A N 1
ATOM 820 C CA . PRO A 1 108 ? 20.014 -6.859 -29.785 1.00 36.63 104 PRO A CA 1
ATOM 821 C C . PRO A 1 108 ? 20.390 -7.194 -28.348 1.00 34.86 104 PRO A C 1
ATOM 822 O O . PRO A 1 108 ? 20.482 -8.375 -28.015 1.00 33.90 104 PRO A O 1
ATOM 826 N N . PRO A 1 109 ? 20.611 -6.178 -27.508 1.00 34.97 105 PRO A N 1
ATOM 827 C CA . PRO A 1 109 ? 21.000 -6.424 -26.117 1.00 33.43 105 PRO A CA 1
ATOM 828 C C . PRO A 1 109 ? 19.978 -7.277 -25.364 1.00 32.65 105 PRO A C 1
ATOM 829 O O . PRO A 1 109 ? 18.804 -6.939 -25.320 1.00 33.69 105 PRO A O 1
ATOM 833 N N . PRO A 1 110 ? 20.413 -8.401 -24.816 1.00 31.95 106 PRO A N 1
ATOM 834 C CA . PRO A 1 110 ? 19.529 -9.244 -24.026 1.00 31.06 106 PRO A CA 1
ATOM 835 C C . PRO A 1 110 ? 19.056 -8.610 -22.730 1.00 29.86 106 PRO A C 1
ATOM 836 O O . PRO A 1 110 ? 19.792 -7.854 -22.089 1.00 29.07 106 PRO A O 1
ATOM 840 N N . THR A 1 111 ? 17.815 -8.927 -22.378 1.00 29.50 107 THR A N 1
ATOM 841 C CA . THR A 1 111 ? 17.277 -8.651 -21.071 1.00 29.19 107 THR A CA 1
ATOM 842 C C . THR A 1 111 ? 17.471 -9.906 -20.232 1.00 28.55 107 THR A C 1
ATOM 843 O O . THR A 1 111 ? 17.178 -11.028 -20.666 1.00 27.44 107 THR A O 1
ATOM 847 N N . ILE A 1 112 ? 18.019 -9.704 -19.042 1.00 28.30 108 ILE A N 1
ATOM 848 C CA . ILE A 1 112 ? 18.314 -10.790 -18.134 1.00 27.74 108 ILE A CA 1
ATOM 849 C C . ILE A 1 112 ? 17.642 -10.478 -16.824 1.00 28.02 108 ILE A C 1
ATOM 850 O O . ILE A 1 112 ? 17.880 -9.431 -16.235 1.00 28.94 108 ILE A O 1
ATOM 855 N N . GLY A 1 113 ? 16.769 -11.376 -16.390 1.00 27.92 109 GLY A N 1
ATOM 856 C CA . GLY A 1 113 ? 16.019 -11.194 -15.154 1.00 28.47 109 GLY A CA 1
ATOM 857 C C . GLY A 1 113 ? 16.673 -11.879 -13.976 1.00 27.64 109 GLY A C 1
ATOM 858 O O . GLY A 1 113 ? 17.304 -12.921 -14.123 1.00 27.20 109 GLY A O 1
ATOM 859 N N . VAL A 1 114 ? 16.523 -11.270 -12.804 1.00 28.27 110 VAL A N 1
ATOM 860 C CA . VAL A 1 114 ? 17.047 -11.806 -11.561 1.00 28.50 110 VAL A CA 1
ATOM 861 C C . VAL A 1 114 ? 16.060 -11.572 -10.418 1.00 30.13 110 VAL A C 1
ATOM 862 O O . VAL A 1 114 ? 15.642 -10.454 -10.173 1.00 29.85 110 VAL A O 1
ATOM 866 N N . HIS A 1 115 ? 15.685 -12.643 -9.728 1.00 31.63 111 HIS A N 1
ATOM 867 C CA . HIS A 1 115 ? 14.815 -12.521 -8.559 1.00 35.22 111 HIS A CA 1
ATOM 868 C C . HIS A 1 115 ? 15.282 -13.339 -7.367 1.00 36.37 111 HIS A C 1
ATOM 869 O O . HIS A 1 115 ? 15.999 -14.320 -7.503 1.00 33.40 111 HIS A O 1
ATOM 876 N N . CYS A 1 116 ? 14.873 -12.896 -6.188 1.00 42.62 112 CYS A N 1
ATOM 877 C CA . CYS A 1 116 ? 14.974 -13.709 -4.991 1.00 48.69 112 CYS A CA 1
ATOM 878 C C . CYS A 1 116 ? 13.608 -13.647 -4.297 1.00 52.46 112 CYS A C 1
ATOM 879 O O . CYS A 1 116 ? 12.673 -14.319 -4.726 1.00 57.28 112 CYS A O 1
ATOM 882 N N . VAL A 1 117 ? 13.495 -12.869 -3.222 1.00 57.49 113 VAL A N 1
ATOM 883 C CA . VAL A 1 117 ? 12.198 -12.483 -2.658 1.00 59.29 113 VAL A CA 1
ATOM 884 C C . VAL A 1 117 ? 12.046 -10.963 -2.658 1.00 61.38 113 VAL A C 1
ATOM 885 O O . VAL A 1 117 ? 11.347 -10.417 -3.511 1.00 61.65 113 VAL A O 1
ATOM 889 N N . ALA A 1 118 ? 12.727 -10.294 -1.723 1.00 63.93 114 ALA A N 1
ATOM 890 C CA . ALA A 1 118 ? 12.577 -8.846 -1.480 1.00 67.09 114 ALA A CA 1
ATOM 891 C C . ALA A 1 118 ? 13.172 -7.980 -2.594 1.00 67.40 114 ALA A C 1
ATOM 892 O O . ALA A 1 118 ? 12.685 -6.876 -2.858 1.00 68.23 114 ALA A O 1
ATOM 894 N N . GLY A 1 119 ? 14.229 -8.480 -3.233 1.00 64.18 115 GLY A N 1
ATOM 895 C CA . GLY A 1 119 ? 14.935 -7.726 -4.259 1.00 60.01 115 GLY A CA 1
ATOM 896 C C . GLY A 1 119 ? 15.808 -6.655 -3.631 1.00 58.52 115 GLY A C 1
ATOM 897 O O . GLY A 1 119 ? 16.154 -5.673 -4.293 1.00 59.44 115 GLY A O 1
ATOM 898 N N . LEU A 1 120 ? 16.165 -6.853 -2.358 1.00 54.77 116 LEU A N 1
ATOM 899 C CA . LEU A 1 120 ? 16.950 -5.887 -1.587 1.00 53.34 116 LEU A CA 1
ATOM 900 C C . LEU A 1 120 ? 18.411 -6.286 -1.350 1.00 49.64 116 LEU A C 1
ATOM 901 O O . LEU A 1 120 ? 19.209 -5.493 -0.858 1.00 50.83 116 LEU A O 1
ATOM 906 N N . GLY A 1 121 ? 18.775 -7.506 -1.696 1.00 45.06 117 GLY A N 1
ATOM 907 C CA . GLY A 1 121 ? 20.087 -8.009 -1.316 1.00 42.90 117 GLY A CA 1
ATOM 908 C C . GLY A 1 121 ? 20.744 -8.799 -2.416 1.00 39.43 117 GLY A C 1
ATOM 909 O O . GLY A 1 121 ? 21.593 -8.282 -3.141 1.00 38.52 117 GLY A O 1
ATOM 910 N N . ARG A 1 122 ? 20.305 -10.043 -2.558 1.00 36.41 118 ARG A N 1
ATOM 911 C CA . ARG A 1 122 ? 21.002 -11.025 -3.373 1.00 33.63 118 ARG A CA 1
ATOM 912 C C . ARG A 1 122 ? 20.879 -10.724 -4.868 1.00 31.57 118 ARG A C 1
ATOM 913 O O . ARG A 1 122 ? 21.868 -10.765 -5.607 1.00 30.13 118 ARG A O 1
ATOM 921 N N . ALA A 1 123 ? 19.661 -10.425 -5.297 1.00 30.80 119 ALA A N 1
ATOM 922 C CA . ALA A 1 123 ? 19.413 -10.046 -6.686 1.00 30.18 119 ALA A CA 1
ATOM 923 C C . ALA A 1 123 ? 20.221 -8.817 -7.113 1.00 30.61 119 ALA A C 1
ATOM 924 O O . ALA A 1 123 ? 20.960 -8.899 -8.086 1.00 30.60 119 ALA A O 1
ATOM 926 N N . PRO A 1 124 ? 20.115 -7.702 -6.384 1.00 31.74 120 PRO A N 1
ATOM 927 C CA . PRO A 1 124 ? 20.845 -6.493 -6.750 1.00 32.07 120 PRO A CA 1
ATOM 928 C C . PRO A 1 124 ? 22.354 -6.627 -6.746 1.00 32.58 120 PRO A C 1
ATOM 929 O O . PRO A 1 124 ? 23.025 -5.931 -7.515 1.00 31.80 120 PRO A O 1
ATOM 933 N N . ILE A 1 125 ? 22.913 -7.468 -5.880 1.00 32.91 121 ILE A N 1
ATOM 934 C CA . ILE A 1 125 ? 24.362 -7.515 -5.823 1.00 33.08 121 ILE A CA 1
ATOM 935 C C . ILE A 1 125 ? 24.952 -8.195 -7.047 1.00 31.41 121 ILE A C 1
ATOM 936 O O . ILE A 1 125 ? 26.041 -7.841 -7.452 1.00 31.04 121 ILE A O 1
ATOM 941 N N . LEU A 1 126 ? 24.222 -9.120 -7.668 1.00 31.25 122 LEU A N 1
ATOM 942 C CA . LEU A 1 126 ? 24.651 -9.714 -8.947 1.00 29.93 122 LEU A CA 1
ATOM 943 C C . LEU A 1 126 ? 24.662 -8.670 -10.041 1.00 28.87 122 LEU A C 1
ATOM 944 O O . LEU A 1 126 ? 25.554 -8.641 -10.896 1.00 28.67 122 LEU A O 1
ATOM 949 N N . VAL A 1 127 ? 23.646 -7.820 -10.032 1.00 28.08 123 VAL A N 1
ATOM 950 C CA . VAL A 1 127 ? 23.541 -6.759 -11.030 1.00 27.06 123 VAL A CA 1
ATOM 951 C C . VAL A 1 127 ? 24.662 -5.755 -10.823 1.00 27.88 123 VAL A C 1
ATOM 952 O O . VAL A 1 127 ? 25.331 -5.358 -11.775 1.00 28.58 123 VAL A O 1
ATOM 956 N N . ALA A 1 128 ? 24.890 -5.385 -9.568 1.00 28.47 124 ALA A N 1
ATOM 957 C CA . ALA A 1 128 ? 25.961 -4.465 -9.210 1.00 29.35 124 ALA A CA 1
ATOM 958 C C . ALA A 1 128 ? 27.284 -4.986 -9.754 1.00 29.39 124 ALA A C 1
ATOM 959 O O . ALA A 1 128 ? 28.067 -4.254 -10.343 1.00 30.32 124 ALA A O 1
ATOM 961 N N . LEU A 1 129 ? 27.518 -6.272 -9.560 1.00 28.58 125 LEU A N 1
ATOM 962 C CA . LEU A 1 129 ? 28.751 -6.893 -10.002 1.00 29.08 125 LEU A CA 1
ATOM 963 C C . LEU A 1 129 ? 28.918 -6.838 -11.514 1.00 29.14 125 LEU A C 1
ATOM 964 O O . LEU A 1 129 ? 30.034 -6.653 -11.997 1.00 30.68 125 LEU A O 1
ATOM 969 N N . ALA A 1 130 ? 27.824 -7.059 -12.245 1.00 27.79 126 ALA A N 1
ATOM 970 C CA . ALA A 1 130 ? 27.846 -6.978 -13.712 1.00 27.99 126 ALA A CA 1
ATOM 971 C C . ALA A 1 130 ? 28.247 -5.575 -14.155 1.00 29.37 126 ALA A C 1
ATOM 972 O O . ALA A 1 130 ? 29.030 -5.416 -15.094 1.00 30.53 126 ALA A O 1
ATOM 974 N N . LEU A 1 131 ? 27.722 -4.564 -13.463 1.00 30.11 127 LEU A N 1
ATOM 975 C CA . LEU A 1 131 ? 28.048 -3.164 -13.757 1.00 31.82 127 LEU A CA 1
ATOM 976 C C . LEU A 1 131 ? 29.536 -2.893 -13.548 1.00 33.35 127 LEU A C 1
ATOM 977 O O . LEU A 1 131 ? 30.155 -2.154 -14.313 1.00 36.49 127 LEU A O 1
ATOM 982 N N . VAL A 1 132 ? 30.103 -3.484 -12.507 1.00 33.13 128 VAL A N 1
ATOM 983 C CA . VAL A 1 132 ? 31.519 -3.317 -12.218 1.00 35.07 128 VAL A CA 1
ATOM 984 C C . VAL A 1 132 ? 32.372 -4.059 -13.248 1.00 36.36 128 VAL A C 1
ATOM 985 O O . VAL A 1 132 ? 33.316 -3.494 -13.801 1.00 39.12 128 VAL A O 1
ATOM 989 N N . GLU A 1 133 ? 32.017 -5.306 -13.526 1.00 35.26 129 GLU A N 1
ATOM 990 C CA . GLU A 1 133 ? 32.830 -6.162 -14.391 1.00 36.14 129 GLU A CA 1
ATOM 991 C C . GLU A 1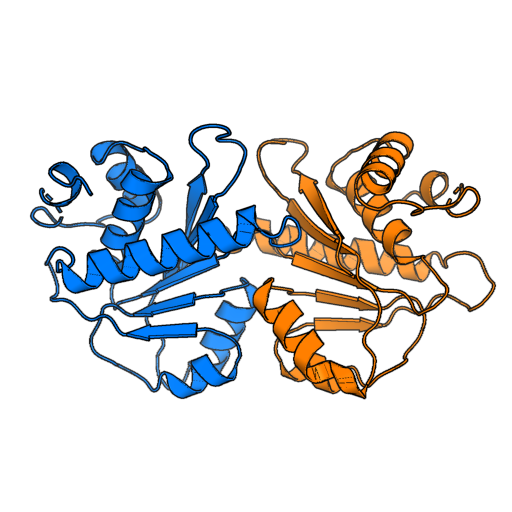 133 ? 32.774 -5.745 -15.863 1.00 36.06 129 GLU A C 1
ATOM 992 O O . GLU A 1 133 ? 33.801 -5.703 -16.530 1.00 37.88 129 GLU A O 1
ATOM 998 N N . TYR A 1 134 ? 31.575 -5.444 -16.361 1.00 35.08 130 TYR A N 1
ATOM 999 C CA . TYR A 1 134 ? 31.358 -5.168 -17.799 1.00 34.98 130 TYR A CA 1
ATOM 1000 C C . TYR A 1 134 ? 31.141 -3.694 -18.102 1.00 35.72 130 TYR A C 1
ATOM 1001 O O . TYR A 1 134 ? 31.579 -3.200 -19.136 1.00 38.26 130 TYR A O 1
ATOM 1010 N N . GLY A 1 135 ? 30.469 -2.990 -17.206 1.00 35.57 131 GLY A N 1
ATOM 1011 C CA . GLY A 1 135 ? 30.255 -1.553 -17.359 1.00 37.52 131 GLY A CA 1
ATOM 1012 C C . GLY A 1 135 ? 31.441 -0.717 -16.917 1.00 40.12 131 GLY A C 1
ATOM 1013 O O . GLY A 1 135 ? 31.502 0.471 -17.210 1.00 41.23 131 GLY A O 1
ATOM 1014 N N . ASN A 1 136 ? 32.387 -1.355 -16.229 1.00 41.30 132 ASN A N 1
ATOM 1015 C CA . ASN A 1 136 ? 33.560 -0.692 -15.627 1.00 45.28 132 ASN A CA 1
ATOM 1016 C C . ASN A 1 136 ? 33.191 0.475 -14.711 1.00 46.23 132 ASN A C 1
ATOM 1017 O O . ASN A 1 136 ? 33.933 1.435 -14.567 1.00 48.28 132 ASN A O 1
ATOM 1022 N N . VAL A 1 137 ? 32.030 0.348 -14.082 1.00 45.43 133 VAL A N 1
ATOM 1023 C CA . VAL A 1 137 ? 31.554 1.302 -13.094 1.00 45.79 133 VAL A CA 1
ATOM 1024 C C . VAL A 1 137 ? 32.183 0.950 -11.748 1.00 45.72 133 VAL A C 1
ATOM 1025 O O . VAL A 1 137 ? 32.297 -0.225 -11.391 1.00 44.92 133 VAL A O 1
ATOM 1029 N N . SER A 1 138 ? 32.602 1.964 -11.006 1.00 50.86 134 SER A N 1
ATOM 1030 C CA . SER A 1 138 ? 33.129 1.740 -9.665 1.00 50.50 134 SER A CA 1
ATOM 1031 C C . SER A 1 138 ? 32.068 1.135 -8.752 1.00 46.45 134 SER A C 1
ATOM 1032 O O . SER A 1 138 ? 30.869 1.404 -8.902 1.00 44.14 134 SER A O 1
ATOM 1035 N N . ALA A 1 139 ? 32.527 0.346 -7.788 1.00 45.56 135 ALA A N 1
ATOM 1036 C CA . ALA A 1 139 ? 31.638 -0.324 -6.856 1.00 43.18 135 ALA A CA 1
ATOM 1037 C C . ALA A 1 139 ? 30.674 0.661 -6.198 1.00 44.31 135 ALA A C 1
ATOM 1038 O O . ALA A 1 139 ? 29.467 0.412 -6.151 1.00 43.90 135 ALA A O 1
ATOM 1040 N N . LEU A 1 140 ? 31.195 1.784 -5.714 1.00 48.22 136 LEU A N 1
ATOM 1041 C CA . LEU A 1 140 ? 30.359 2.780 -5.027 1.00 49.95 136 LEU A CA 1
ATOM 1042 C C . LEU A 1 140 ? 29.293 3.393 -5.941 1.00 48.91 136 LEU A C 1
ATOM 1043 O O . LEU A 1 140 ? 28.189 3.694 -5.489 1.00 48.76 136 LEU A O 1
ATOM 1048 N N . ASP A 1 141 ? 29.626 3.574 -7.217 1.00 48.79 137 ASP A N 1
ATOM 1049 C CA . ASP A 1 141 ? 28.675 4.116 -8.190 1.00 49.35 137 ASP A CA 1
ATOM 1050 C C . ASP A 1 141 ? 27.640 3.060 -8.618 1.00 45.78 137 ASP A C 1
ATOM 1051 O O . ASP A 1 141 ? 26.505 3.404 -8.953 1.00 46.61 137 ASP A O 1
ATOM 1056 N N . ALA A 1 142 ? 28.032 1.787 -8.632 1.00 42.10 138 ALA A N 1
ATOM 1057 C CA . ALA A 1 142 ? 27.094 0.723 -8.988 1.00 39.96 138 ALA A CA 1
ATOM 1058 C C . ALA A 1 142 ? 26.039 0.587 -7.908 1.00 39.74 138 ALA A C 1
ATOM 1059 O O . ALA A 1 142 ? 24.869 0.331 -8.202 1.00 40.85 138 ALA A O 1
ATOM 1061 N N . ILE A 1 143 ? 26.463 0.752 -6.657 1.00 40.26 139 ILE A N 1
ATOM 1062 C CA . ILE A 1 143 ? 25.567 0.640 -5.505 1.00 40.46 139 ILE A CA 1
ATOM 1063 C C . ILE A 1 143 ? 24.581 1.805 -5.501 1.00 42.88 139 ILE A C 1
ATOM 1064 O O . ILE A 1 143 ? 23.380 1.616 -5.322 1.00 43.89 139 ILE A O 1
ATOM 1069 N N . ALA A 1 144 ? 25.098 3.008 -5.706 1.00 45.12 140 ALA A N 1
ATOM 1070 C CA . ALA A 1 144 ? 24.269 4.203 -5.749 1.00 49.40 140 ALA A CA 1
ATOM 1071 C C . ALA A 1 144 ? 23.227 4.092 -6.864 1.00 50.38 140 ALA A C 1
ATOM 1072 O O . ALA A 1 144 ? 22.069 4.461 -6.675 1.00 53.70 140 ALA A O 1
ATOM 1074 N N . LEU A 1 145 ? 23.657 3.585 -8.018 1.00 48.60 141 LEU A N 1
ATOM 1075 C CA . LEU A 1 145 ? 22.799 3.442 -9.199 1.00 50.60 141 LEU A CA 1
ATOM 1076 C C . LEU A 1 145 ? 21.617 2.528 -8.900 1.00 49.33 141 LEU A C 1
ATOM 1077 O O . LEU A 1 145 ? 20.467 2.845 -9.222 1.00 51.99 141 LEU A O 1
ATOM 1082 N N . ILE A 1 146 ? 21.917 1.399 -8.267 1.00 45.63 142 ILE A N 1
ATOM 1083 C CA . ILE A 1 146 ? 20.892 0.421 -7.902 1.00 45.46 142 ILE A CA 1
ATOM 1084 C C . ILE A 1 146 ? 19.965 0.988 -6.835 1.00 47.66 142 ILE A C 1
ATOM 1085 O O . ILE A 1 146 ? 18.757 0.783 -6.889 1.00 49.31 142 ILE A O 1
ATOM 1090 N N . ARG A 1 147 ? 20.538 1.726 -5.890 1.00 48.46 143 ARG A N 1
ATOM 1091 C CA . ARG A 1 147 ? 19.763 2.353 -4.801 1.00 52.14 143 ARG A CA 1
ATOM 1092 C C . ARG A 1 147 ? 18.847 3.496 -5.269 1.00 57.40 143 ARG A C 1
ATOM 1093 O O . ARG A 1 147 ? 17.823 3.781 -4.640 1.00 60.86 143 ARG A O 1
ATOM 1101 N N . GLU A 1 148 ? 19.228 4.157 -6.354 1.00 59.25 144 GLU A N 1
ATOM 1102 C CA . GLU A 1 148 ? 18.362 5.165 -6.978 1.00 66.64 144 GLU A CA 1
ATOM 1103 C C . GLU A 1 148 ? 17.009 4.540 -7.257 1.00 69.38 144 GLU A C 1
ATOM 1104 O O . GLU A 1 148 ? 15.959 5.067 -6.874 1.00 74.25 144 GLU A O 1
ATOM 1110 N N . LYS A 1 149 ? 17.063 3.398 -7.933 1.00 67.44 145 LYS A N 1
ATOM 1111 C CA . LYS A 1 149 ? 15.866 2.737 -8.437 1.00 70.26 145 LYS A CA 1
ATOM 1112 C C . LYS A 1 149 ? 15.231 1.808 -7.403 1.00 68.57 145 LYS A C 1
ATOM 1113 O O . LYS A 1 149 ? 14.028 1.576 -7.429 1.00 72.51 145 LYS A O 1
ATOM 1119 N N . ARG A 1 150 ? 16.053 1.296 -6.495 1.00 63.33 146 ARG A N 1
ATOM 1120 C CA . ARG A 1 150 ? 15.616 0.363 -5.454 1.00 63.15 146 ARG A CA 1
ATOM 1121 C C . ARG A 1 150 ? 16.152 0.784 -4.082 1.00 61.94 146 ARG A C 1
ATOM 1122 O O . ARG A 1 150 ? 17.280 0.455 -3.713 1.00 58.57 146 ARG A O 1
ATOM 1130 N N . LYS A 1 151 ? 15.337 1.503 -3.317 1.00 66.60 147 LYS A N 1
ATOM 1131 C CA . LYS A 1 151 ? 15.798 2.036 -2.027 1.00 67.25 147 LYS A CA 1
ATOM 1132 C C . LYS A 1 151 ? 16.064 0.899 -1.033 1.00 65.38 147 LYS A C 1
ATOM 1133 O O . LYS A 1 151 ? 15.331 -0.101 -0.979 1.00 65.69 147 LYS A O 1
ATOM 1139 N N . GLY A 1 152 ? 17.157 1.044 -0.288 1.00 62.92 148 GLY A N 1
ATOM 1140 C CA . GLY A 1 152 ? 17.538 0.068 0.722 1.00 61.97 148 GLY A CA 1
ATOM 1141 C C . GLY A 1 152 ? 18.257 -1.173 0.218 1.00 56.82 148 GLY A C 1
ATOM 1142 O O . GLY A 1 152 ? 18.519 -2.094 0.990 1.00 58.00 148 GLY A O 1
ATOM 1143 N N . ALA A 1 153 ? 18.574 -1.218 -1.071 1.00 52.62 149 ALA A N 1
ATOM 1144 C CA . ALA A 1 153 ? 19.300 -2.371 -1.623 1.00 47.20 149 ALA A CA 1
ATOM 1145 C C . ALA A 1 153 ? 20.724 -2.516 -1.064 1.00 44.23 149 ALA A C 1
ATOM 1146 O O . ALA A 1 153 ? 21.408 -1.512 -0.850 1.00 43.63 149 ALA A O 1
ATOM 1148 N N . ILE A 1 154 ? 21.129 -3.773 -0.818 1.00 41.52 150 ILE A N 1
ATOM 1149 C CA . ILE A 1 154 ? 22.525 -4.181 -0.576 1.00 38.96 150 ILE A CA 1
ATOM 1150 C C . ILE A 1 154 ? 23.032 -3.869 0.837 1.00 41.27 150 ILE A C 1
ATOM 1151 O O . ILE A 1 154 ? 23.220 -2.709 1.196 1.00 42.71 150 ILE A O 1
ATOM 1156 N N . ASN A 1 155 ? 23.245 -4.923 1.638 1.00 41.52 151 ASN A N 1
ATOM 1157 C CA . ASN A 1 155 ? 23.692 -4.754 3.023 1.00 43.96 151 ASN A CA 1
ATOM 1158 C C . ASN A 1 155 ? 25.187 -4.505 3.103 1.00 43.75 151 ASN A C 1
ATOM 1159 O O . ASN A 1 155 ? 25.884 -4.473 2.094 1.00 40.40 151 ASN A O 1
ATOM 1164 N N . GLN A 1 156 ? 25.669 -4.357 4.323 1.00 47.97 152 GLN A N 1
ATOM 1165 C CA . GLN A 1 156 ? 27.028 -3.925 4.573 1.00 50.58 152 GLN A CA 1
ATOM 1166 C C . GLN A 1 156 ? 28.062 -4.953 4.078 1.00 48.80 152 GLN A C 1
ATOM 1167 O O . GLN A 1 156 ? 29.057 -4.583 3.456 1.00 47.46 152 GLN A O 1
ATOM 1173 N N . THR A 1 157 ? 27.815 -6.229 4.371 1.00 48.88 153 THR A N 1
ATOM 1174 C CA . THR A 1 157 ? 28.675 -7.333 3.924 1.00 47.94 153 THR A CA 1
ATOM 1175 C C . THR A 1 157 ? 28.734 -7.416 2.395 1.00 43.98 153 THR A C 1
ATOM 1176 O O . THR A 1 157 ? 29.801 -7.608 1.826 1.00 42.83 153 THR A O 1
ATOM 1180 N N . GLN A 1 158 ? 27.583 -7.269 1.745 1.00 41.80 154 GLN A N 1
ATOM 1181 C CA . GLN A 1 158 ? 27.522 -7.255 0.284 1.00 39.91 154 GLN A CA 1
ATOM 1182 C C . GLN A 1 158 ? 28.283 -6.044 -0.274 1.00 40.98 154 GLN A C 1
ATOM 1183 O O . GLN A 1 158 ? 28.963 -6.135 -1.303 1.00 38.59 154 GLN A O 1
ATOM 1202 N N . HIS A 1 160 ? 30.879 -4.479 1.199 1.00 49.86 156 HIS A N 1
ATOM 1203 C CA . HIS A 1 160 ? 32.306 -4.743 1.377 1.00 51.90 156 HIS A CA 1
ATOM 1204 C C . HIS A 1 160 ? 32.840 -5.660 0.279 1.00 47.94 156 HIS A C 1
ATOM 1205 O O . HIS A 1 160 ? 33.897 -5.396 -0.301 1.00 49.44 156 HIS A O 1
ATOM 1212 N N . TRP A 1 161 ? 32.093 -6.719 -0.018 1.00 43.18 157 TRP A N 1
ATOM 1213 C CA . TRP A 1 161 ? 32.507 -7.709 -1.010 1.00 41.63 157 TRP A CA 1
ATOM 1214 C C . TRP A 1 161 ? 32.642 -7.121 -2.415 1.00 39.77 157 TRP A C 1
ATOM 1215 O O . TRP A 1 161 ? 33.600 -7.413 -3.118 1.00 40.79 157 TRP A O 1
ATOM 1226 N N . ILE A 1 162 ? 31.675 -6.308 -2.818 1.00 38.19 158 ILE A N 1
ATOM 1227 C CA . ILE A 1 162 ? 31.729 -5.674 -4.141 1.00 38.27 158 ILE A CA 1
ATOM 1228 C C . ILE A 1 162 ? 32.835 -4.610 -4.232 1.00 41.26 158 ILE A C 1
ATOM 1229 O O . ILE A 1 162 ? 33.436 -4.427 -5.283 1.00 41.11 158 ILE A O 1
ATOM 1234 N N . THR A 1 163 ? 33.110 -3.921 -3.129 1.00 44.39 159 THR A N 1
ATOM 1235 C CA . THR A 1 163 ? 34.229 -2.967 -3.066 1.00 49.29 159 THR A CA 1
ATOM 1236 C C . THR A 1 163 ? 35.592 -3.645 -3.200 1.00 53.32 159 THR A C 1
ATOM 1237 O O . THR A 1 163 ? 36.558 -3.023 -3.650 1.00 56.64 159 THR A O 1
ATOM 1241 N N . LYS A 1 164 ? 35.648 -4.919 -2.813 1.00 53.76 160 LYS A N 1
ATOM 1242 C CA . LYS A 1 164 ? 36.896 -5.705 -2.781 1.00 58.83 160 LYS A CA 1
ATOM 1243 C C . LYS A 1 164 ? 37.156 -6.552 -4.044 1.00 58.41 160 LYS A C 1
ATOM 1244 O O . LYS A 1 164 ? 38.287 -6.974 -4.291 1.00 61.44 160 LYS A O 1
ATOM 1250 N N . TYR A 1 165 ? 36.108 -6.790 -4.830 1.00 54.83 161 TYR A N 1
ATOM 1251 C CA . TYR A 1 165 ? 36.158 -7.706 -5.984 1.00 54.60 161 TYR A CA 1
ATOM 1252 C C . TYR A 1 165 ? 37.108 -7.304 -7.108 1.00 60.45 161 TYR A C 1
ATOM 1253 O O . TYR A 1 165 ? 37.078 -6.171 -7.606 1.00 58.72 161 TYR A O 1
ATOM 1262 N N . LYS A 1 166 ? 37.930 -8.269 -7.512 1.00 68.09 162 LYS A N 1
ATOM 1263 C CA . LYS A 1 166 ? 38.426 -8.312 -8.896 1.00 75.06 162 LYS A CA 1
ATOM 1264 C C . LYS A 1 166 ? 38.506 -9.738 -9.436 1.00 79.37 162 LYS A C 1
ATOM 1265 O O . LYS A 1 166 ? 38.758 -10.682 -8.684 1.00 80.03 162 LYS A O 1
ATOM 1271 N N . ARG A 1 167 ? 38.278 -9.859 -10.749 1.00 84.62 163 ARG A N 1
ATOM 1272 C CA . ARG A 1 167 ? 37.929 -11.137 -11.428 1.00 89.50 163 ARG A CA 1
ATOM 1273 C C . ARG A 1 167 ? 38.162 -12.394 -10.591 1.00 93.66 163 ARG A C 1
ATOM 1274 O O . ARG A 1 167 ? 37.241 -12.902 -9.952 1.00 91.78 163 ARG A O 1
ATOM 1291 N N . ASN B 1 6 ? 17.555 -14.701 -42.117 1.00 75.07 2 ASN B N 1
ATOM 1292 C CA . ASN B 1 6 ? 18.229 -13.651 -42.887 1.00 68.80 2 ASN B CA 1
ATOM 1293 C C . ASN B 1 6 ? 17.874 -12.283 -42.343 1.00 59.52 2 ASN B C 1
ATOM 1294 O O . ASN B 1 6 ? 17.259 -11.476 -43.040 1.00 55.95 2 ASN B O 1
ATOM 1299 N N . ALA B 1 7 ? 18.266 -12.040 -41.096 1.00 56.08 3 ALA B N 1
ATOM 1300 C CA . ALA B 1 7 ? 17.781 -10.891 -40.341 1.00 49.26 3 ALA B CA 1
ATOM 1301 C C . ALA B 1 7 ? 18.745 -9.700 -40.340 1.00 45.30 3 ALA B C 1
ATOM 1302 O O . ALA B 1 7 ? 19.953 -9.845 -40.269 1.00 48.91 3 ALA B O 1
ATOM 1304 N N . THR B 1 8 ? 18.172 -8.517 -40.438 1.00 40.33 4 THR B N 1
ATOM 1305 C CA . THR B 1 8 ? 18.909 -7.269 -40.359 1.00 38.47 4 THR B CA 1
ATOM 1306 C C . THR B 1 8 ? 18.343 -6.475 -39.186 1.00 34.44 4 THR B C 1
ATOM 1307 O O . THR B 1 8 ? 17.155 -6.172 -39.169 1.00 32.79 4 THR B O 1
ATOM 1311 N N . LEU B 1 9 ? 19.193 -6.144 -38.222 1.00 35.17 5 LEU B N 1
ATOM 1312 C CA . LEU B 1 9 ? 18.800 -5.312 -37.079 1.00 33.16 5 LEU B CA 1
ATOM 1313 C C . LEU B 1 9 ? 18.960 -3.821 -37.407 1.00 32.14 5 LEU B C 1
ATOM 1314 O O . LEU B 1 9 ? 20.053 -3.358 -37.752 1.00 35.60 5 LEU B O 1
ATOM 1319 N N . ILE B 1 10 ? 17.855 -3.085 -37.331 1.00 29.48 6 ILE B N 1
ATOM 1320 C CA . ILE B 1 10 ? 17.870 -1.627 -37.521 1.00 29.77 6 ILE B CA 1
ATOM 1321 C C . ILE B 1 10 ? 17.306 -0.952 -36.272 1.00 29.58 6 ILE B C 1
ATOM 1322 O O . ILE B 1 10 ? 16.154 -1.169 -35.895 1.00 28.67 6 ILE B O 1
ATOM 1327 N N . ASP B 1 11 ? 18.134 -0.139 -35.627 1.00 32.40 7 ASP B N 1
ATOM 1328 C CA . ASP B 1 11 ? 17.720 0.568 -34.415 1.00 33.68 7 ASP B CA 1
ATOM 1329 C C . ASP B 1 11 ? 17.065 1.901 -34.736 1.00 34.68 7 ASP B C 1
ATOM 1330 O O . ASP B 1 11 ? 17.565 2.670 -35.556 1.00 37.24 7 ASP B O 1
ATOM 1335 N N . CYS B 1 12 ? 15.924 2.148 -34.102 1.00 35.20 8 CYS B N 1
ATOM 1336 C CA . CYS B 1 12 ? 15.282 3.456 -34.133 1.00 38.35 8 CYS B CA 1
ATOM 1337 C C . CYS B 1 12 ? 15.531 4.130 -32.797 1.00 42.47 8 CYS B C 1
ATOM 1338 O O . CYS B 1 12 ? 15.079 3.645 -31.766 1.00 43.34 8 CYS B O 1
ATOM 1341 N N . CYS B 1 13 ? 16.263 5.241 -32.826 1.00 47.04 9 CYS B N 1
ATOM 1342 C CA . CYS B 1 13 ? 16.735 5.907 -31.612 1.00 53.15 9 CYS B CA 1
ATOM 1343 C C . CYS B 1 13 ? 15.904 7.117 -31.224 1.00 58.34 9 CYS B C 1
ATOM 1344 O O . CYS B 1 13 ? 15.309 7.778 -32.072 1.00 59.87 9 CYS B 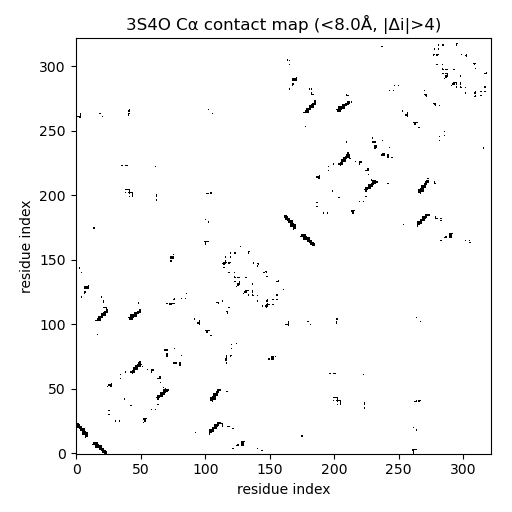O 1
ATOM 1347 N N . ASP B 1 14 ? 15.879 7.392 -29.924 1.00 63.98 10 ASP B N 1
ATOM 1348 C CA . ASP B 1 14 ? 15.213 8.577 -29.366 1.00 71.44 10 ASP B CA 1
ATOM 1349 C C . ASP B 1 14 ? 15.816 9.866 -29.944 1.00 77.32 10 ASP B C 1
ATOM 1350 O O . ASP B 1 14 ? 17.007 10.118 -29.773 1.00 81.03 10 ASP B O 1
ATOM 1355 N N . PRO B 1 15 ? 15.009 10.680 -30.628 1.00 81.34 11 PRO B N 1
ATOM 1356 C CA . PRO B 1 15 ? 15.495 11.976 -31.125 1.00 89.34 11 PRO B CA 1
ATOM 1357 C C . PRO B 1 15 ? 16.089 12.853 -30.016 1.00 97.89 11 PRO B C 1
ATOM 1358 O O . PRO B 1 15 ? 17.150 13.459 -30.199 1.00 103.81 11 PRO B O 1
ATOM 1362 N N . GLN B 1 16 ? 15.393 12.894 -28.880 1.00 100.41 12 GLN B N 1
ATOM 1363 C CA . GLN B 1 16 ? 15.788 13.720 -27.718 1.00 110.61 12 GLN B CA 1
ATOM 1364 C C . GLN B 1 16 ? 17.125 13.251 -27.139 1.00 112.53 12 GLN B C 1
ATOM 1365 O O . GLN B 1 16 ? 18.029 14.065 -26.915 1.00 121.74 12 GLN B O 1
ATOM 1371 N N . LYS B 1 17 ? 17.245 11.939 -26.926 1.00 105.85 13 LYS B N 1
ATOM 1372 C CA . LYS B 1 17 ? 18.523 11.310 -26.544 1.00 108.01 13 LYS B CA 1
ATOM 1373 C C . LYS B 1 17 ? 18.891 10.205 -27.541 1.00 99.65 13 LYS B C 1
ATOM 1374 O O . LYS B 1 17 ? 18.492 9.039 -27.366 1.00 93.25 13 LYS B O 1
ATOM 1380 N N . PRO B 1 18 ? 19.676 10.560 -28.568 1.00 102.32 14 PRO B N 1
ATOM 1381 C CA . PRO B 1 18 ? 20.042 9.602 -29.606 1.00 95.90 14 PRO B CA 1
ATOM 1382 C C . PRO B 1 18 ? 20.928 8.520 -29.023 1.00 96.64 14 PRO B C 1
ATOM 1383 O O . PRO B 1 18 ? 21.300 7.570 -29.717 1.00 92.05 14 PRO B O 1
ATOM 1387 N N . SER B 1 19 ? 21.243 8.706 -27.740 1.00 103.56 15 SER B N 1
ATOM 1388 C CA . SER B 1 19 ? 21.936 7.772 -26.891 1.00 107.01 15 SER B CA 1
ATOM 1389 C C . SER B 1 19 ? 21.089 6.537 -26.604 1.00 98.39 15 SER B C 1
ATOM 1390 O O . SER B 1 19 ? 21.628 5.534 -26.145 1.00 100.75 15 SER B O 1
ATOM 1393 N N . ARG B 1 20 ? 19.776 6.622 -26.849 1.00 90.33 16 ARG B N 1
ATOM 1394 C CA . ARG B 1 20 ? 18.833 5.580 -26.414 1.00 85.56 16 ARG B CA 1
ATOM 1395 C C . ARG B 1 20 ? 17.824 5.095 -27.478 1.00 74.61 16 ARG B C 1
ATOM 1396 O O . ARG B 1 20 ? 17.253 5.860 -28.264 1.00 70.76 16 ARG B O 1
ATOM 1404 N N . VAL B 1 21 ? 17.605 3.785 -27.445 1.00 45.44 17 VAL B N 1
ATOM 1405 C CA . VAL B 1 21 ? 16.818 3.076 -28.447 1.00 41.91 17 VAL B CA 1
ATOM 1406 C C . VAL B 1 21 ? 15.329 3.031 -28.115 1.00 41.00 17 VAL B C 1
ATOM 1407 O O . VAL B 1 21 ? 14.945 2.614 -27.028 1.00 41.51 17 VAL B O 1
ATOM 1411 N N . LEU B 1 22 ? 14.505 3.461 -29.071 1.00 39.99 18 LEU B N 1
ATOM 1412 C CA . LEU B 1 22 ? 13.044 3.411 -28.951 1.00 38.74 18 LEU B CA 1
ATOM 1413 C C . LEU B 1 22 ? 12.493 2.041 -29.316 1.00 36.10 18 LEU B C 1
ATOM 1414 O O . LEU B 1 22 ? 11.665 1.486 -28.600 1.00 35.35 18 LEU B O 1
ATOM 1419 N N . PHE B 1 23 ? 12.922 1.539 -30.474 1.00 34.85 19 PHE B N 1
ATOM 1420 C CA . PHE B 1 23 ? 12.566 0.203 -30.971 1.00 33.26 19 PHE B CA 1
ATOM 1421 C C . PHE B 1 23 ? 13.772 -0.466 -31.636 1.00 31.88 19 PHE B C 1
ATOM 1422 O O . PHE B 1 23 ? 14.594 0.202 -32.278 1.00 32.09 19 PHE B O 1
ATOM 1430 N N . HIS B 1 24 ? 13.837 -1.789 -31.529 1.00 29.68 20 HIS B N 1
ATOM 1431 C CA . HIS B 1 24 ? 14.770 -2.584 -32.322 1.00 29.59 20 HIS B CA 1
ATOM 1432 C C . HIS B 1 24 ? 13.960 -3.211 -33.445 1.00 29.41 20 HIS B C 1
ATOM 1433 O O . HIS B 1 24 ? 13.038 -3.988 -33.184 1.00 29.32 20 HIS B O 1
ATOM 1440 N N . PHE B 1 25 ? 14.279 -2.875 -34.691 1.00 29.72 21 PHE B N 1
ATOM 1441 C CA . PHE B 1 25 ? 13.601 -3.508 -35.820 1.00 29.44 21 PHE B CA 1
ATOM 1442 C C . PHE B 1 25 ? 14.427 -4.613 -36.440 1.00 30.56 21 PHE B C 1
ATOM 1443 O O . PHE B 1 25 ? 15.617 -4.439 -36.731 1.00 30.98 21 PHE B O 1
ATOM 1451 N N . LEU B 1 26 ? 13.757 -5.738 -36.667 1.00 31.15 22 LEU B N 1
ATOM 1452 C CA . LEU B 1 26 ? 14.323 -6.857 -37.403 1.00 32.92 22 LEU B CA 1
ATOM 1453 C C . LEU B 1 26 ? 13.607 -6.977 -38.742 1.00 33.72 22 LEU B C 1
ATOM 1454 O O . LEU B 1 26 ? 12.411 -7.270 -38.783 1.00 34.31 22 LEU B O 1
ATOM 1459 N N . ILE B 1 27 ? 14.336 -6.743 -39.829 1.00 34.42 23 ILE B N 1
ATOM 1460 C CA . ILE B 1 27 ? 13.846 -7.076 -41.159 1.00 35.63 23 ILE B CA 1
ATOM 1461 C C . ILE B 1 27 ? 14.184 -8.542 -41.418 1.00 37.70 23 ILE B C 1
ATOM 1462 O O . ILE B 1 27 ? 15.361 -8.916 -41.464 1.00 38.28 23 ILE B O 1
ATOM 1467 N N . LEU B 1 28 ? 13.145 -9.342 -41.644 1.00 38.65 24 LEU B N 1
ATOM 1468 C CA . LEU B 1 28 ? 13.281 -10.793 -41.753 1.00 40.74 24 LEU B CA 1
ATOM 1469 C C . LEU B 1 28 ? 12.711 -11.353 -43.046 1.00 43.32 24 LEU B C 1
ATOM 1470 O O . LEU B 1 28 ? 11.842 -10.760 -43.681 1.00 44.04 24 LEU B O 1
ATOM 1475 N N . ASP B 1 29 ? 13.191 -12.535 -43.404 1.00 46.31 25 ASP B N 1
ATOM 1476 C CA . ASP B 1 29 ? 12.505 -13.370 -44.386 1.00 49.09 25 ASP B CA 1
ATOM 1477 C C . ASP B 1 29 ? 11.297 -14.046 -43.737 1.00 48.62 25 ASP B C 1
ATOM 1478 O O . ASP B 1 29 ? 11.239 -14.240 -42.515 1.00 46.31 25 ASP B O 1
ATOM 1483 N N . ALA B 1 30 ? 10.332 -14.402 -44.571 1.00 50.75 26 ALA B N 1
ATOM 1484 C CA . ALA B 1 30 ? 9.186 -15.192 -44.142 1.00 51.99 26 ALA B CA 1
ATOM 1485 C C . ALA B 1 30 ? 9.658 -16.589 -43.763 1.00 54.15 26 ALA B C 1
ATOM 1486 O O . ALA B 1 30 ? 10.620 -17.093 -44.342 1.00 55.63 26 ALA B O 1
ATOM 1488 N N . PRO B 1 31 ? 8.997 -17.207 -42.786 1.00 55.63 27 PRO B N 1
ATOM 1489 C CA . PRO B 1 31 ? 9.298 -18.583 -42.465 1.00 58.76 27 PRO B CA 1
ATOM 1490 C C . PRO B 1 31 ? 8.629 -19.538 -43.432 1.00 63.75 27 PRO B C 1
ATOM 1491 O O . PRO B 1 31 ? 7.563 -19.240 -43.969 1.00 64.58 27 PRO B O 1
ATOM 1495 N N . SER B 1 32 ? 9.275 -20.673 -43.656 1.00 68.24 28 SER B N 1
ATOM 1496 C CA . SER B 1 32 ? 8.628 -21.812 -44.290 1.00 73.67 28 SER B CA 1
ATOM 1497 C C . SER B 1 32 ? 7.883 -22.597 -43.195 1.00 74.77 28 SER B C 1
ATOM 1498 O O . SER B 1 32 ? 8.318 -22.620 -42.041 1.00 73.10 28 SER B O 1
ATOM 1501 N N . PRO B 1 33 ? 6.763 -23.229 -43.546 1.00 78.45 29 PRO B N 1
ATOM 1502 C CA . PRO B 1 33 ? 5.998 -24.046 -42.587 1.00 79.15 29 PRO B CA 1
ATOM 1503 C C . PRO B 1 33 ? 6.817 -25.132 -41.883 1.00 79.21 29 PRO B C 1
ATOM 1504 O O . PRO B 1 33 ? 6.594 -25.403 -40.700 1.00 77.28 29 PRO B O 1
ATOM 1508 N N . SER B 1 34 ? 7.750 -25.738 -42.614 1.00 80.48 30 SER B N 1
ATOM 1509 C CA . SER B 1 34 ? 8.603 -26.805 -42.071 1.00 82.17 30 SER B CA 1
ATOM 1510 C C . SER B 1 34 ? 9.694 -26.300 -41.114 1.00 77.98 30 SER B C 1
ATOM 1511 O O . SER B 1 34 ? 10.146 -27.044 -40.249 1.00 79.16 30 SER B O 1
ATOM 1514 N N . ASN B 1 35 ? 10.111 -25.043 -41.278 1.00 73.63 31 ASN B N 1
ATOM 1515 C CA . ASN B 1 35 ? 11.143 -24.428 -40.417 1.00 69.05 31 ASN B CA 1
ATOM 1516 C C . ASN B 1 35 ? 10.544 -23.525 -39.327 1.00 63.94 31 ASN B C 1
ATOM 1517 O O . ASN B 1 35 ? 11.277 -22.851 -38.595 1.00 60.53 31 ASN B O 1
ATOM 1522 N N . LEU B 1 36 ? 9.215 -23.530 -39.211 1.00 63.14 32 LEU B N 1
ATOM 1523 C CA . LEU B 1 36 ? 8.502 -22.604 -38.312 1.00 59.16 32 LEU B CA 1
ATOM 1524 C C . LEU B 1 36 ? 8.894 -22.698 -36.824 1.00 57.60 32 LEU B C 1
ATOM 1525 O O . LEU B 1 36 ? 9.006 -21.664 -36.170 1.00 53.92 32 LEU B O 1
ATOM 1530 N N . PRO B 1 37 ? 9.094 -23.906 -36.287 1.00 59.91 33 PRO B N 1
ATOM 1531 C CA . PRO B 1 37 ? 9.527 -24.039 -34.896 1.00 59.11 33 PRO B CA 1
ATOM 1532 C C . PRO B 1 37 ? 10.894 -23.423 -34.632 1.00 57.05 33 PRO B C 1
ATOM 1533 O O . PRO B 1 37 ? 11.074 -22.737 -33.620 1.00 55.34 33 PRO B O 1
ATOM 1537 N N . THR B 1 38 ? 11.842 -23.668 -35.535 1.00 57.99 34 THR B N 1
ATOM 1538 C CA . THR B 1 38 ? 13.186 -23.071 -35.439 1.00 56.22 34 THR B CA 1
ATOM 1539 C C . THR B 1 38 ? 13.094 -21.551 -35.490 1.00 52.31 34 THR B C 1
ATOM 1540 O O . THR B 1 38 ? 13.749 -20.834 -34.728 1.00 50.24 34 THR B O 1
ATOM 1544 N N . TYR B 1 39 ? 12.252 -21.083 -36.398 1.00 51.67 35 TYR B N 1
ATOM 1545 C CA . TYR B 1 39 ? 12.033 -19.665 -36.631 1.00 48.53 35 TYR B CA 1
ATOM 1546 C C . TYR B 1 39 ? 11.458 -18.992 -35.382 1.00 46.30 35 TYR B C 1
ATOM 1547 O O . TYR B 1 39 ? 11.938 -17.945 -34.954 1.00 42.96 35 TYR B O 1
ATOM 1556 N N . ILE B 1 40 ? 10.434 -19.607 -34.798 1.00 47.81 36 ILE B N 1
ATOM 1557 C CA . ILE B 1 40 ? 9.823 -19.088 -33.572 1.00 47.09 36 ILE B CA 1
ATOM 1558 C C . ILE B 1 40 ? 10.856 -19.008 -32.443 1.00 47.45 36 ILE B C 1
ATOM 1559 O O . ILE B 1 40 ? 10.914 -18.010 -31.718 1.00 45.34 36 ILE B O 1
ATOM 1564 N N . LYS B 1 41 ? 11.666 -20.057 -32.307 1.00 50.10 37 LYS B N 1
ATOM 1565 C CA . LYS B 1 41 ? 12.740 -20.071 -31.306 1.00 50.61 37 LYS B CA 1
ATOM 1566 C C . LYS B 1 41 ? 13.686 -18.884 -31.495 1.00 48.22 37 LYS B C 1
ATOM 1567 O O . LYS B 1 41 ? 14.052 -18.203 -30.521 1.00 45.32 37 LYS B O 1
ATOM 1573 N N . GLU B 1 42 ? 14.059 -18.638 -32.750 1.00 48.28 38 GLU B N 1
ATOM 1574 C CA . GLU B 1 42 ? 14.994 -17.559 -33.085 1.00 48.06 38 GLU B CA 1
ATOM 1575 C C . GLU B 1 42 ? 14.374 -16.182 -32.818 1.00 43.64 38 GLU B C 1
ATOM 1576 O O . GLU B 1 42 ? 15.081 -15.233 -32.470 1.00 42.36 38 GLU B O 1
ATOM 1582 N N . LEU B 1 43 ? 13.058 -16.076 -32.980 1.00 41.12 39 LEU B N 1
ATOM 1583 C CA . LEU B 1 43 ? 12.346 -14.851 -32.630 1.00 37.77 39 LEU B CA 1
ATOM 1584 C C . LEU B 1 43 ? 12.347 -14.671 -31.096 1.00 36.60 39 LEU B C 1
ATOM 1585 O O . LEU B 1 43 ? 12.596 -13.575 -30.588 1.00 34.37 39 LEU B O 1
ATOM 1590 N N . GLN B 1 44 ? 12.060 -15.751 -30.371 1.00 37.42 40 GLN B N 1
ATOM 1591 C CA . GLN B 1 44 ? 12.047 -15.716 -28.903 1.00 37.13 40 GLN B CA 1
ATOM 1592 C C . GLN B 1 44 ? 13.430 -15.374 -28.346 1.00 37.58 40 GLN B C 1
ATOM 1593 O O . GLN B 1 44 ? 13.554 -14.598 -27.397 1.00 37.04 40 GLN B O 1
ATOM 1599 N N . HIS B 1 45 ? 14.461 -15.955 -28.960 1.00 39.51 41 HIS B N 1
ATOM 1600 C CA . HIS B 1 45 ? 15.864 -15.720 -28.588 1.00 40.30 41 HIS B CA 1
ATOM 1601 C C . HIS B 1 45 ? 16.330 -14.286 -28.855 1.00 39.18 41 HIS B C 1
ATOM 1602 O O . HIS B 1 45 ? 17.376 -13.881 -28.362 1.00 40.35 41 HIS B O 1
ATOM 1609 N N . ARG B 1 46 ? 15.583 -13.540 -29.657 1.00 37.73 42 ARG B N 1
ATOM 1610 C CA . ARG B 1 46 ? 15.887 -12.138 -29.918 1.00 37.46 42 ARG B CA 1
ATOM 1611 C C . ARG B 1 46 ? 14.852 -11.226 -29.266 1.00 35.75 42 ARG B C 1
ATOM 1612 O O . ARG B 1 46 ? 14.795 -10.036 -29.559 1.00 35.39 42 ARG B O 1
ATOM 1620 N N . GLY B 1 47 ? 14.044 -11.794 -28.379 1.00 35.93 43 GLY B N 1
ATOM 1621 C CA . GLY B 1 47 ? 13.089 -11.033 -27.581 1.00 35.68 43 GLY B CA 1
ATOM 1622 C C . GLY B 1 47 ? 11.943 -10.407 -28.345 1.00 35.24 43 GLY B C 1
ATOM 1623 O O . GLY B 1 47 ? 11.377 -9.410 -27.894 1.00 36.51 43 GLY B O 1
ATOM 1624 N N . VAL B 1 48 ? 11.599 -10.982 -29.498 1.00 35.32 44 VAL B N 1
ATOM 1625 C CA . VAL B 1 48 ? 10.600 -10.370 -30.390 1.00 34.19 44 VAL B CA 1
ATOM 1626 C C . VAL B 1 48 ? 9.234 -10.305 -29.728 1.00 33.70 44 VAL B C 1
ATOM 1627 O O . VAL B 1 48 ? 8.731 -11.292 -29.224 1.00 34.01 44 VAL B O 1
ATOM 1631 N N . ARG B 1 49 ? 8.662 -9.110 -29.723 1.00 32.65 45 ARG B N 1
ATOM 1632 C CA . ARG B 1 49 ? 7.376 -8.840 -29.073 1.00 33.39 45 ARG B CA 1
ATOM 1633 C C . ARG B 1 49 ? 6.245 -8.902 -30.103 1.00 34.01 45 ARG B C 1
ATOM 1634 O O . ARG B 1 49 ? 5.156 -9.456 -29.841 1.00 35.04 45 ARG B O 1
ATOM 1642 N N . HIS B 1 50 ? 6.538 -8.350 -31.278 1.00 32.63 46 HIS B N 1
ATOM 1643 C CA . HIS B 1 50 ? 5.574 -8.220 -32.367 1.00 33.51 46 HIS B CA 1
ATOM 1644 C C . HIS B 1 50 ? 6.156 -8.739 -33.671 1.00 32.85 46 HIS B C 1
ATOM 1645 O O . HIS B 1 50 ? 7.309 -8.462 -34.007 1.00 31.94 46 HIS B O 1
ATOM 1652 N N . LEU B 1 51 ? 5.344 -9.491 -34.400 1.00 33.71 47 LEU B N 1
ATOM 1653 C CA . LEU B 1 51 ? 5.698 -9.919 -35.741 1.00 34.07 47 LEU B CA 1
ATOM 1654 C C . LEU B 1 51 ? 4.644 -9.405 -36.706 1.00 35.08 47 LEU B C 1
ATOM 1655 O O . LEU B 1 51 ? 3.455 -9.694 -36.566 1.00 36.40 47 LEU B O 1
ATOM 1660 N N . VAL B 1 52 ? 5.103 -8.628 -37.678 1.00 34.60 48 VAL B N 1
ATOM 1661 C CA . VAL B 1 52 ? 4.234 -8.006 -38.664 1.00 35.84 48 VAL B CA 1
ATOM 1662 C C . VAL B 1 52 ? 4.465 -8.670 -40.025 1.00 38.17 48 VAL B C 1
ATOM 1663 O O . VAL B 1 52 ? 5.586 -8.676 -40.548 1.00 37.56 48 VAL B O 1
ATOM 1667 N N . ARG B 1 53 ? 3.410 -9.237 -40.592 1.00 40.80 49 ARG B N 1
ATOM 1668 C CA . ARG B 1 53 ? 3.509 -9.780 -41.944 1.00 43.88 49 ARG B CA 1
ATOM 1669 C C . ARG B 1 53 ? 2.679 -8.954 -42.920 1.00 45.22 49 ARG B C 1
ATOM 1670 O O . ARG B 1 53 ? 1.481 -8.737 -42.724 1.00 45.44 49 ARG B O 1
ATOM 1678 N N . VAL B 1 54 ? 3.352 -8.480 -43.961 1.00 45.99 50 VAL B N 1
ATOM 1679 C CA . VAL B 1 54 ? 2.776 -7.493 -44.875 1.00 48.17 50 VAL B CA 1
ATOM 1680 C C . VAL B 1 54 ? 2.642 -7.956 -46.327 1.00 52.23 50 VAL B C 1
ATOM 1681 O O . VAL B 1 54 ? 2.427 -7.124 -47.212 1.00 53.83 50 VAL B O 1
ATOM 1685 N N . CYS B 1 55 ? 2.744 -9.263 -46.573 1.00 55.42 51 CYS B N 1
ATOM 1686 C CA . CYS B 1 55 ? 2.660 -9.803 -47.957 1.00 60.48 51 CYS B CA 1
ATOM 1687 C C . CYS B 1 55 ? 1.795 -11.065 -48.119 1.00 63.69 51 CYS B C 1
ATOM 1688 O O . CYS B 1 55 ? 1.943 -11.828 -49.083 1.00 66.41 51 CYS B O 1
ATOM 1691 N N . GLY B 1 56 ? 0.866 -11.258 -47.189 1.00 63.99 52 GLY B N 1
ATOM 1692 C CA . GLY B 1 56 ? -0.082 -12.382 -47.258 1.00 68.22 52 GLY B CA 1
ATOM 1693 C C . GLY B 1 56 ? 0.295 -13.528 -46.336 1.00 68.57 52 GLY B C 1
ATOM 1694 O O . GLY B 1 56 ? 1.441 -13.615 -45.889 1.00 65.44 52 GLY B O 1
ATOM 1695 N N . PRO B 1 57 ? -0.647 -14.431 -46.067 1.00 72.09 53 PRO B N 1
ATOM 1696 C CA . PRO B 1 57 ? -0.295 -15.595 -45.270 1.00 71.87 53 PRO B CA 1
ATOM 1697 C C . PRO B 1 57 ? 0.345 -16.719 -46.073 1.00 73.65 53 PRO B C 1
ATOM 1698 O O . PRO B 1 57 ? -0.164 -17.122 -47.116 1.00 77.28 53 PRO B O 1
ATOM 1702 N N . THR B 1 58 ? 1.467 -17.208 -45.565 1.00 71.61 54 THR B N 1
ATOM 1703 C CA . THR B 1 58 ? 2.118 -18.407 -46.086 1.00 74.69 54 THR B CA 1
ATOM 1704 C C . THR B 1 58 ? 2.246 -19.458 -44.979 1.00 74.42 54 THR B C 1
ATOM 1705 O O . THR B 1 58 ? 2.870 -20.500 -45.174 1.00 77.87 54 THR B O 1
ATOM 1709 N N . TYR B 1 59 ? 1.626 -19.184 -43.832 1.00 71.28 55 TYR B N 1
ATOM 1710 C CA . TYR B 1 59 ? 1.695 -20.068 -42.663 1.00 70.40 55 TYR B CA 1
ATOM 1711 C C . TYR B 1 59 ? 0.682 -19.690 -41.574 1.00 69.10 55 TYR B C 1
ATOM 1712 O O . TYR B 1 59 ? 0.027 -18.645 -41.637 1.00 66.49 55 TYR B O 1
ATOM 1721 N N . ASP B 1 60 ? 0.588 -20.552 -40.564 1.00 70.02 56 ASP B N 1
ATOM 1722 C CA . ASP B 1 60 ? -0.442 -20.434 -39.533 1.00 70.29 56 ASP B CA 1
ATOM 1723 C C . ASP B 1 60 ? 0.039 -19.582 -38.370 1.00 65.48 56 ASP B C 1
ATOM 1724 O O . ASP B 1 60 ? 0.885 -20.004 -37.589 1.00 63.80 56 ASP B O 1
ATOM 1729 N N . ALA B 1 61 ? -0.532 -18.386 -38.263 1.00 63.44 57 ALA B N 1
ATOM 1730 C CA . ALA B 1 61 ? -0.102 -17.389 -37.278 1.00 59.69 57 ALA B CA 1
ATOM 1731 C C . ALA B 1 61 ? -0.368 -17.833 -35.846 1.00 60.49 57 ALA B C 1
ATOM 1732 O O . ALA B 1 61 ? 0.310 -17.387 -34.920 1.00 56.98 57 ALA B O 1
ATOM 1734 N N . THR B 1 62 ? -1.358 -18.702 -35.670 1.00 64.81 58 THR B N 1
ATOM 1735 C CA . THR B 1 62 ? -1.782 -19.121 -34.338 1.00 66.51 58 THR B CA 1
ATOM 1736 C C . THR B 1 62 ? -0.655 -19.824 -33.581 1.00 65.54 58 THR B C 1
ATOM 1737 O O . THR B 1 62 ? -0.577 -19.740 -32.352 1.00 64.41 58 THR B O 1
ATOM 1741 N N . LEU B 1 63 ? 0.214 -20.507 -34.327 1.00 65.74 59 LEU B N 1
ATOM 1742 C CA . LEU B 1 63 ? 1.365 -21.220 -33.756 1.00 65.24 59 LEU B CA 1
ATOM 1743 C C . LEU B 1 63 ? 2.411 -20.247 -33.181 1.00 59.77 59 LEU B C 1
ATOM 1744 O O . LEU B 1 63 ? 3.162 -20.590 -32.262 1.00 58.91 59 LEU B O 1
ATOM 1749 N N . VAL B 1 64 ? 2.418 -19.021 -33.693 1.00 55.88 60 VAL B N 1
ATOM 1750 C CA . VAL B 1 64 ? 3.325 -17.982 -33.211 1.00 51.50 60 VAL B CA 1
ATOM 1751 C C . VAL B 1 64 ? 2.698 -17.222 -32.045 1.00 50.41 60 VAL B C 1
ATOM 1752 O O . VAL B 1 64 ? 3.374 -16.899 -31.076 1.00 48.65 60 VAL B O 1
ATOM 1756 N N . LYS B 1 65 ? 1.399 -16.959 -32.145 1.00 52.36 61 LYS B N 1
ATOM 1757 C CA . LYS B 1 65 ? 0.643 -16.269 -31.087 1.00 52.66 61 LYS B CA 1
ATOM 1758 C C . LYS B 1 65 ? 0.703 -17.031 -29.763 1.00 53.28 61 LYS B C 1
ATOM 1759 O O . LYS B 1 65 ? 0.722 -16.432 -28.691 1.00 51.80 61 LYS B O 1
ATOM 1765 N N . SER B 1 66 ? 0.767 -18.351 -29.855 1.00 55.04 62 SER B N 1
ATOM 1766 C CA . SER B 1 66 ? 0.700 -19.207 -28.678 1.00 57.37 62 SER B CA 1
ATOM 1767 C C . SER B 1 66 ? 2.044 -19.266 -27.957 1.00 55.53 62 SER B C 1
ATOM 1768 O O . SER B 1 66 ? 2.148 -19.846 -26.879 1.00 55.80 62 SER B O 1
ATOM 1771 N N . ARG B 1 67 ? 3.064 -18.659 -28.559 1.00 52.96 63 ARG B N 1
ATOM 1772 C CA . ARG B 1 67 ? 4.404 -18.671 -27.992 1.00 51.85 63 ARG B CA 1
ATOM 1773 C C . ARG B 1 67 ? 4.825 -17.276 -27.538 1.00 49.34 63 ARG B C 1
ATOM 1774 O O . ARG B 1 67 ? 6.012 -16.964 -27.473 1.00 47.47 63 ARG B O 1
ATOM 1782 N N . GLY B 1 68 ? 3.832 -16.449 -27.212 1.00 49.06 64 GLY B N 1
ATOM 1783 C CA . GLY B 1 68 ? 4.055 -15.170 -26.543 1.00 46.79 64 GLY B CA 1
ATOM 1784 C C . GLY B 1 68 ? 4.375 -14.020 -27.465 1.00 44.24 64 GLY B C 1
ATOM 1785 O O . GLY B 1 68 ? 4.708 -12.934 -26.995 1.00 42.24 64 GLY B O 1
ATOM 1786 N N . ILE B 1 69 ? 4.265 -14.263 -28.772 1.00 44.69 65 ILE B N 1
ATOM 1787 C CA . ILE B 1 69 ? 4.537 -13.261 -29.808 1.00 42.72 65 ILE B CA 1
ATOM 1788 C C . ILE B 1 69 ? 3.243 -12.795 -30.489 1.00 45.35 65 ILE B C 1
ATOM 1789 O O . ILE B 1 69 ? 2.473 -13.594 -31.012 1.00 47.11 65 ILE B O 1
ATOM 1794 N N . ASP B 1 70 ? 3.016 -11.487 -30.468 1.00 45.33 66 ASP B N 1
ATOM 1795 C CA . ASP B 1 70 ? 1.867 -10.890 -31.131 1.00 47.95 66 ASP B CA 1
ATOM 1796 C C . ASP B 1 70 ? 2.118 -10.900 -32.640 1.00 45.71 66 ASP B C 1
ATOM 1797 O O . ASP B 1 70 ? 3.145 -10.415 -33.105 1.00 42.22 66 ASP B O 1
ATOM 1802 N N . VAL B 1 71 ? 1.181 -11.458 -33.396 1.00 46.43 67 VAL B N 1
ATOM 1803 C CA . VAL B 1 71 ? 1.267 -11.454 -34.859 1.00 45.47 67 VAL B CA 1
ATOM 1804 C C . VAL B 1 71 ? 0.240 -10.499 -35.455 1.00 46.30 67 VAL B C 1
ATOM 1805 O O . VAL B 1 71 ? -0.913 -10.460 -35.029 1.00 47.53 67 VAL B O 1
ATOM 1809 N N . HIS B 1 72 ? 0.682 -9.742 -36.460 1.00 44.88 68 HIS B N 1
ATOM 1810 C CA . HIS B 1 72 ? -0.150 -8.745 -37.121 1.00 45.90 68 HIS B CA 1
ATOM 1811 C C . HIS B 1 72 ? -0.123 -8.971 -38.619 1.00 47.72 68 HIS B C 1
ATOM 1812 O O . HIS B 1 72 ? 0.935 -8.889 -39.238 1.00 46.50 68 HIS B O 1
ATOM 1819 N N . SER B 1 73 ? -1.297 -9.244 -39.183 1.00 50.75 69 SER B N 1
ATOM 1820 C CA . SER B 1 73 ? -1.422 -9.639 -40.577 1.00 53.12 69 SER B CA 1
ATOM 1821 C C . SER B 1 73 ? -2.082 -8.521 -41.372 1.00 54.71 69 SER B C 1
ATOM 1822 O O . SER B 1 73 ? -3.309 -8.416 -41.436 1.00 57.19 69 SER B O 1
ATOM 1825 N N . TRP B 1 74 ? -1.252 -7.686 -41.979 1.00 53.14 70 TRP B N 1
ATOM 1826 C CA . TRP B 1 74 ? -1.751 -6.540 -42.746 1.00 54.92 70 TRP B CA 1
ATOM 1827 C C . TRP B 1 74 ? -1.340 -6.623 -44.211 1.00 55.66 70 TRP B C 1
ATOM 1828 O O . TRP B 1 74 ? -0.378 -5.983 -44.606 1.00 54.52 70 TRP B O 1
ATOM 1839 N N . PRO B 1 75 ? -2.072 -7.389 -45.017 1.00 58.08 71 PRO B N 1
ATOM 1840 C CA . PRO B 1 75 ? -1.602 -7.662 -46.363 1.00 60.54 71 PRO B CA 1
ATOM 1841 C C . PRO B 1 75 ? -1.637 -6.452 -47.288 1.00 61.55 71 PRO B C 1
ATOM 1842 O O . PRO B 1 75 ? -2.584 -5.662 -47.269 1.00 61.92 71 PRO B O 1
ATOM 1846 N N . PHE B 1 76 ? -0.584 -6.320 -48.080 1.00 62.03 72 PHE B N 1
ATOM 1847 C CA . PHE B 1 76 ? -0.609 -5.448 -49.239 1.00 64.52 72 PHE B CA 1
ATOM 1848 C C . PHE B 1 76 ? -1.339 -6.176 -50.354 1.00 69.13 72 PHE B C 1
ATOM 1849 O O . PHE B 1 76 ? -1.311 -7.400 -50.402 1.00 69.23 72 PHE B O 1
ATOM 1857 N N . ASP B 1 77 ? -2.001 -5.418 -51.228 1.00 73.50 73 ASP B N 1
ATOM 1858 C CA . ASP B 1 77 ? -2.536 -5.967 -52.488 1.00 79.77 73 ASP B CA 1
ATOM 1859 C C . ASP B 1 77 ? -1.362 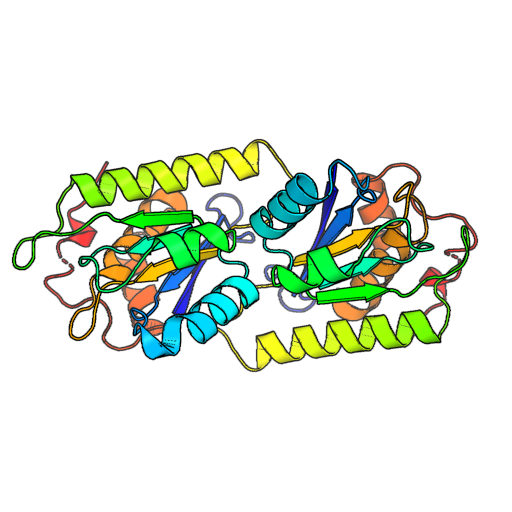-6.445 -53.334 1.00 80.73 73 ASP B C 1
ATOM 1860 O O . ASP B 1 77 ? -0.327 -5.801 -53.375 1.00 79.50 73 ASP B O 1
ATOM 1865 N N . ASP B 1 78 ? -1.525 -7.572 -54.010 1.00 85.67 74 ASP B N 1
ATOM 1866 C CA . ASP B 1 78 ? -0.378 -8.269 -54.630 1.00 87.46 74 ASP B CA 1
ATOM 1867 C C . ASP B 1 78 ? 0.514 -7.418 -55.539 1.00 87.28 74 ASP B C 1
ATOM 1868 O O . ASP B 1 78 ? 1.727 -7.347 -55.327 1.00 85.62 74 ASP B O 1
ATOM 1873 N N . GLY B 1 79 ? -0.086 -6.816 -56.562 1.00 88.21 75 GLY B N 1
ATOM 1874 C CA . GLY B 1 79 ? 0.652 -6.015 -57.551 1.00 87.83 75 GLY B CA 1
ATOM 1875 C C . GLY B 1 79 ? 0.502 -4.502 -57.455 1.00 86.47 75 GLY B C 1
ATOM 1876 O O . GLY B 1 79 ? 0.949 -3.768 -58.350 1.00 88.65 75 GLY B O 1
ATOM 1877 N N . ALA B 1 80 ? -0.109 -4.028 -56.374 1.00 83.07 76 ALA B N 1
ATOM 1878 C CA . ALA B 1 80 ? -0.468 -2.614 -56.227 1.00 82.24 76 ALA B CA 1
ATOM 1879 C C . ALA B 1 80 ? 0.518 -1.878 -55.321 1.00 78.76 76 ALA B C 1
ATOM 1880 O O . ALA B 1 80 ? 1.391 -2.494 -54.715 1.00 75.92 76 ALA B O 1
ATOM 1882 N N . PRO B 1 81 ? 0.385 -0.558 -55.225 1.00 79.53 77 PRO B N 1
ATOM 1883 C CA . PRO B 1 81 ? 1.214 0.191 -54.288 1.00 76.69 77 PRO B CA 1
ATOM 1884 C C . PRO B 1 81 ? 0.772 -0.020 -52.850 1.00 73.69 77 PRO B C 1
ATOM 1885 O O . PRO B 1 81 ? -0.396 -0.345 -52.606 1.00 75.38 77 PRO B O 1
ATOM 1889 N N . PRO B 1 82 ? 1.698 0.152 -51.908 1.00 70.47 78 PRO B N 1
ATOM 1890 C CA . PRO B 1 82 ? 1.381 -0.060 -50.515 1.00 67.61 78 PRO B CA 1
ATOM 1891 C C . PRO B 1 82 ? 0.154 0.715 -50.082 1.00 68.23 78 PRO B C 1
ATOM 1892 O O . PRO B 1 82 ? 0.082 1.932 -50.264 1.00 68.71 78 PRO B O 1
ATOM 1896 N N . THR B 1 83 ? -0.810 0.000 -49.519 1.00 67.36 79 THR B N 1
ATOM 1897 C CA . THR B 1 83 ? -2.054 0.620 -49.121 1.00 68.52 79 THR B CA 1
ATOM 1898 C C . THR B 1 83 ? -1.713 1.538 -47.960 1.00 65.60 79 THR B C 1
ATOM 1899 O O . THR B 1 83 ? -0.734 1.315 -47.246 1.00 63.33 79 THR B O 1
ATOM 1903 N N . ARG B 1 84 ? -2.513 2.580 -47.796 1.00 66.98 80 ARG B N 1
ATOM 1904 C CA . ARG B 1 84 ? -2.297 3.565 -46.758 1.00 65.90 80 ARG B CA 1
ATOM 1905 C C . ARG B 1 84 ? -2.786 2.970 -45.430 1.00 63.20 80 ARG B C 1
ATOM 1906 O O . ARG B 1 84 ? -2.305 3.332 -44.355 1.00 60.85 80 ARG B O 1
ATOM 1914 N N . ALA B 1 85 ? -3.730 2.036 -45.532 1.00 63.01 81 ALA B N 1
ATOM 1915 C CA . ALA B 1 85 ? -4.254 1.313 -44.380 1.00 61.97 81 ALA B CA 1
ATOM 1916 C C . ALA B 1 85 ? -3.160 0.548 -43.634 1.00 57.53 81 ALA B C 1
ATOM 1917 O O . ALA B 1 85 ? -3.103 0.582 -42.415 1.00 55.64 81 ALA B O 1
ATOM 1919 N N . VAL B 1 86 ? -2.286 -0.128 -44.369 1.00 55.69 82 VAL B N 1
ATOM 1920 C CA . VAL B 1 86 ? -1.218 -0.915 -43.757 1.00 52.38 82 VAL B CA 1
ATOM 1921 C C . VAL B 1 86 ? -0.223 -0.023 -42.999 1.00 50.40 82 VAL B C 1
ATOM 1922 O O . VAL B 1 86 ? 0.191 -0.333 -41.875 1.00 48.57 82 VAL B O 1
ATOM 1926 N N . LEU B 1 87 ? 0.153 1.088 -43.624 1.00 51.08 83 LEU B N 1
ATOM 1927 C CA . LEU B 1 87 ? 1.115 2.036 -43.031 1.00 49.65 83 LEU B CA 1
ATOM 1928 C C . LEU B 1 87 ? 0.557 2.695 -41.761 1.00 49.05 83 LEU B C 1
ATOM 1929 O O . LEU B 1 87 ? 1.250 2.820 -40.748 1.00 47.09 83 LEU B O 1
ATOM 1934 N N . ASP B 1 88 ? -0.709 3.092 -41.816 1.00 51.20 84 ASP B N 1
ATOM 1935 C CA . ASP B 1 88 ? -1.377 3.693 -40.661 1.00 52.25 84 ASP B CA 1
ATOM 1936 C C . ASP B 1 88 ? -1.526 2.695 -39.509 1.00 49.48 84 ASP B C 1
ATOM 1937 O O . ASP B 1 88 ? -1.389 3.064 -38.355 1.00 49.26 84 ASP B O 1
ATOM 1942 N N . SER B 1 89 ? -1.769 1.428 -39.831 1.00 47.89 85 SER B N 1
ATOM 1943 C CA . SER B 1 89 ? -1.893 0.377 -38.816 1.00 46.09 85 SER B CA 1
ATOM 1944 C C . SER B 1 89 ? -0.558 0.130 -38.117 1.00 42.97 85 SER B C 1
ATOM 1945 O O . SER B 1 89 ? -0.495 -0.133 -36.910 1.00 42.16 85 SER B O 1
ATOM 1948 N N . TRP B 1 90 ? 0.502 0.205 -38.904 1.00 40.81 86 TRP B N 1
ATOM 1949 C CA . TRP B 1 90 ? 1.868 0.030 -38.432 1.00 38.35 86 TRP B CA 1
ATOM 1950 C C . TRP B 1 90 ? 2.259 1.146 -37.465 1.00 37.88 86 TRP B C 1
ATOM 1951 O O . TRP B 1 90 ? 2.797 0.897 -36.394 1.00 36.69 86 TRP B O 1
ATOM 1962 N N . LEU B 1 91 ? 2.006 2.387 -37.864 1.00 39.06 87 LEU B N 1
ATOM 1963 C CA . LEU B 1 91 ? 2.295 3.539 -36.993 1.00 39.45 87 LEU B CA 1
ATOM 1964 C C . LEU B 1 91 ? 1.413 3.539 -35.725 1.00 40.46 87 LEU B C 1
ATOM 1965 O O . LEU B 1 91 ? 1.839 3.951 -34.644 1.00 39.59 87 LEU B O 1
ATOM 1970 N N . LYS B 1 92 ? 0.185 3.059 -35.876 1.00 42.12 88 LYS B N 1
ATOM 1971 C CA . LYS B 1 92 ? -0.737 2.921 -34.747 1.00 43.76 88 LYS B CA 1
ATOM 1972 C C . LYS B 1 92 ? -0.178 1.957 -33.704 1.00 41.12 88 LYS B C 1
ATOM 1973 O O . LYS B 1 92 ? -0.213 2.231 -32.508 1.00 42.01 88 LYS B O 1
ATOM 1979 N N . LEU B 1 93 ? 0.342 0.831 -34.171 1.00 38.38 89 LEU B N 1
ATOM 1980 C CA . LEU B 1 93 ? 0.986 -0.167 -33.300 1.00 36.09 89 LEU B CA 1
ATOM 1981 C C . LEU B 1 93 ? 2.213 0.417 -32.573 1.00 34.34 89 LEU B C 1
ATOM 1982 O O . LEU B 1 93 ? 2.426 0.199 -31.388 1.00 34.60 89 LEU B O 1
ATOM 1987 N N . LEU B 1 94 ? 3.026 1.155 -33.305 1.00 33.39 90 LEU B N 1
ATOM 1988 C CA . LEU B 1 94 ? 4.250 1.725 -32.759 1.00 32.31 90 LEU B CA 1
ATOM 1989 C C . LEU B 1 94 ? 3.963 2.845 -31.744 1.00 33.83 90 LEU B C 1
ATOM 1990 O O . LEU B 1 94 ? 4.674 2.971 -30.739 1.00 33.17 90 LEU B O 1
ATOM 1995 N N . ASP B 1 95 ? 2.928 3.642 -32.000 1.00 35.69 91 ASP B N 1
ATOM 1996 C CA . ASP B 1 95 ? 2.410 4.586 -30.984 1.00 38.22 91 ASP B CA 1
ATOM 1997 C C . ASP B 1 95 ? 2.078 3.865 -29.650 1.00 38.81 91 ASP B C 1
ATOM 1998 O O . ASP B 1 95 ? 2.388 4.368 -28.565 1.00 39.47 91 ASP B O 1
ATOM 2003 N N . THR B 1 96 ? 1.440 2.700 -29.735 1.00 39.00 92 THR B N 1
ATOM 2004 C CA . THR B 1 96 ? 1.007 1.986 -28.527 1.00 41.05 92 THR B CA 1
ATOM 2005 C C . THR B 1 96 ? 2.216 1.437 -27.775 1.00 40.05 92 THR B C 1
ATOM 2006 O O . THR B 1 96 ? 2.268 1.481 -26.544 1.00 40.29 92 THR B O 1
ATOM 2010 N N . GLU B 1 97 ? 3.190 0.933 -28.528 1.00 38.89 93 GLU B N 1
ATOM 2011 C CA . GLU B 1 97 ? 4.432 0.432 -27.924 1.00 38.79 93 GLU B CA 1
ATOM 2012 C C . GLU B 1 97 ? 5.211 1.577 -27.271 1.00 39.40 93 GLU B C 1
ATOM 2013 O O . GLU B 1 97 ? 5.858 1.402 -26.238 1.00 39.10 93 GLU B O 1
ATOM 2019 N N . LEU B 1 98 ? 5.135 2.746 -27.885 1.00 40.11 94 LEU B N 1
ATOM 2020 C CA . LEU B 1 98 ? 5.806 3.936 -27.366 1.00 42.07 94 LEU B CA 1
ATOM 2021 C C . LEU B 1 98 ? 5.186 4.365 -26.039 1.00 43.85 94 LEU B C 1
ATOM 2022 O O . LEU B 1 98 ? 5.898 4.727 -25.104 1.00 44.78 94 LEU B O 1
ATOM 2027 N N . ALA B 1 99 ? 3.857 4.328 -25.969 1.00 44.79 95 ALA B N 1
ATOM 2028 C CA . ALA B 1 99 ? 3.139 4.653 -24.731 1.00 46.93 95 ALA B CA 1
ATOM 2029 C C . ALA B 1 99 ? 3.396 3.607 -23.657 1.00 46.64 95 ALA B C 1
ATOM 2030 O O . ALA B 1 99 ? 3.441 3.934 -22.474 1.00 48.67 95 ALA B O 1
ATOM 2032 N N . ARG B 1 100 ? 3.561 2.354 -24.068 1.00 44.83 96 ARG B N 1
ATOM 2033 C CA . ARG B 1 100 ? 3.840 1.255 -23.126 1.00 44.94 96 ARG B CA 1
ATOM 2034 C C . ARG B 1 100 ? 5.137 1.521 -22.363 1.00 45.51 96 ARG B C 1
ATOM 2035 O O . ARG B 1 100 ? 5.199 1.310 -21.149 1.00 46.46 96 ARG B O 1
ATOM 2043 N N . GLN B 1 101 ? 6.148 2.013 -23.080 1.00 45.07 97 GLN B N 1
ATOM 2044 C CA . GLN B 1 101 ? 7.467 2.299 -22.502 1.00 47.50 97 GLN B CA 1
ATOM 2045 C C . GLN B 1 101 ? 7.429 3.505 -21.576 1.00 50.94 97 GLN B C 1
ATOM 2046 O O . GLN B 1 101 ? 8.020 3.485 -20.498 1.00 52.60 97 GLN B O 1
ATOM 2052 N N . GLN B 1 102 ? 6.734 4.549 -22.011 1.00 53.22 98 GLN B N 1
ATOM 2053 C CA . GLN B 1 102 ? 6.607 5.796 -21.241 1.00 58.22 98 GLN B CA 1
ATOM 2054 C C . GLN B 1 102 ? 5.823 5.556 -19.952 1.00 59.40 98 GLN B C 1
ATOM 2055 O O . GLN B 1 102 ? 6.160 6.088 -18.899 1.00 61.50 98 GLN B O 1
ATOM 2061 N N . GLU B 1 103 ? 4.771 4.751 -20.061 1.00 58.46 99 GLU B N 1
ATOM 2062 C CA . GLU B 1 103 ? 3.914 4.387 -18.924 1.00 60.50 99 GLU B CA 1
ATOM 2063 C C . GLU B 1 103 ? 4.618 3.481 -17.917 1.00 57.79 99 GLU B C 1
ATOM 2064 O O . GLU B 1 103 ? 4.257 3.485 -16.750 1.00 60.50 99 GLU B O 1
ATOM 2070 N N . ASP B 1 104 ? 5.616 2.720 -18.373 1.00 52.85 100 ASP B N 1
ATOM 2071 C CA . ASP B 1 104 ? 6.293 1.716 -17.535 1.00 51.83 100 ASP B CA 1
ATOM 2072 C C . ASP B 1 104 ? 7.816 1.668 -17.759 1.00 49.88 100 ASP B C 1
ATOM 2073 O O . ASP B 1 104 ? 8.289 1.047 -18.719 1.00 46.60 100 ASP B O 1
ATOM 2078 N N . PRO B 1 105 ? 8.580 2.294 -16.861 1.00 51.66 101 PRO B N 1
ATOM 2079 C CA . PRO B 1 105 ? 10.040 2.366 -16.999 1.00 51.29 101 PRO B CA 1
ATOM 2080 C C . PRO B 1 105 ? 10.748 1.005 -16.914 1.00 49.68 101 PRO B C 1
ATOM 2081 O O . PRO B 1 105 ? 11.934 0.901 -17.233 1.00 49.41 101 PRO B O 1
ATOM 2085 N N . SER B 1 106 ? 10.018 -0.012 -16.469 1.00 48.83 102 SER B N 1
ATOM 2086 C CA . SER B 1 106 ? 10.527 -1.381 -16.414 1.00 47.07 102 SER B CA 1
ATOM 2087 C C . SER B 1 106 ? 10.503 -2.102 -17.757 1.00 43.25 102 SER B C 1
ATOM 2088 O O . SER B 1 106 ? 10.951 -3.245 -17.848 1.00 42.83 102 SER B O 1
ATOM 2091 N N . VAL B 1 107 ? 9.944 -1.470 -18.785 1.00 41.25 103 VAL B N 1
ATOM 2092 C CA . VAL B 1 107 ? 9.882 -2.081 -20.121 1.00 37.95 103 VAL B CA 1
ATOM 2093 C C . VAL B 1 107 ? 11.072 -1.631 -20.972 1.00 36.84 103 VAL B C 1
ATOM 2094 O O . VAL B 1 107 ? 11.200 -0.445 -21.273 1.00 37.06 103 VAL B O 1
ATOM 2098 N N . PRO B 1 108 ? 11.936 -2.568 -21.367 1.00 36.29 104 PRO B N 1
ATOM 2099 C CA . PRO B 1 108 ? 13.046 -2.217 -22.244 1.00 35.79 104 PRO B CA 1
ATOM 2100 C C . PRO B 1 108 ? 12.565 -2.079 -23.682 1.00 34.16 104 PRO B C 1
ATOM 2101 O O . PRO B 1 108 ? 11.423 -2.424 -23.973 1.00 33.09 104 PRO B O 1
ATOM 2105 N N . PRO B 1 109 ? 13.417 -1.568 -24.569 1.00 35.04 105 PRO B N 1
ATOM 2106 C CA . PRO B 1 109 ? 12.993 -1.336 -25.953 1.00 35.02 105 PRO B CA 1
ATOM 2107 C C . PRO B 1 109 ? 12.565 -2.622 -26.652 1.00 34.45 105 PRO B C 1
ATOM 2108 O O . PRO B 1 109 ? 13.319 -3.593 -26.652 1.00 35.61 105 PRO B O 1
ATOM 2112 N N . PRO B 1 110 ? 11.358 -2.637 -27.210 1.00 33.51 106 PRO B N 1
ATOM 2113 C CA . PRO B 1 110 ? 10.863 -3.817 -27.877 1.00 33.03 106 PRO B CA 1
ATOM 2114 C C . PRO B 1 110 ? 11.581 -4.092 -29.179 1.00 33.13 106 PRO B C 1
ATOM 2115 O O . PRO B 1 110 ? 11.982 -3.165 -29.879 1.00 34.43 106 PRO B O 1
ATOM 2119 N N . THR B 1 111 ? 11.754 -5.373 -29.468 1.00 32.34 107 THR B N 1
ATOM 2120 C CA . THR B 1 111 ? 12.162 -5.830 -30.779 1.00 31.36 107 THR B CA 1
ATOM 2121 C C . THR B 1 111 ? 10.894 -6.156 -31.539 1.00 30.66 107 THR B C 1
ATOM 2122 O O . THR B 1 111 ? 9.990 -6.825 -31.030 1.00 31.15 107 THR B O 1
ATOM 2126 N N . ILE B 1 112 ? 10.818 -5.630 -32.749 1.00 29.51 108 ILE B N 1
ATOM 2127 C CA . ILE B 1 112 ? 9.658 -5.802 -33.584 1.00 29.83 108 ILE B CA 1
ATOM 2128 C C . ILE B 1 112 ? 10.133 -6.348 -34.927 1.00 30.33 108 ILE B C 1
ATOM 2129 O O . ILE B 1 112 ? 10.984 -5.762 -35.568 1.00 30.14 108 ILE B O 1
ATOM 2134 N N . GLY B 1 113 ? 9.596 -7.496 -35.311 1.00 30.82 109 GLY B N 1
ATOM 2135 C CA . GLY B 1 113 ? 9.957 -8.140 -36.564 1.00 32.06 109 GLY B CA 1
ATOM 2136 C C . GLY B 1 113 ? 8.981 -7.813 -37.684 1.00 33.10 109 GLY B C 1
ATOM 2137 O O . GLY B 1 113 ? 7.776 -7.627 -37.452 1.00 33.26 109 GLY B O 1
ATOM 2138 N N . VAL B 1 114 ? 9.517 -7.721 -38.895 1.00 33.51 110 VAL B N 1
ATOM 2139 C CA . VAL B 1 114 ? 8.720 -7.454 -40.089 1.00 34.62 110 VAL B CA 1
ATOM 2140 C C . VAL B 1 114 ? 9.207 -8.310 -41.242 1.00 35.70 110 VAL B C 1
ATOM 2141 O O . VAL B 1 114 ? 10.396 -8.281 -41.566 1.00 34.83 110 VAL B O 1
ATOM 2145 N N . HIS B 1 115 ? 8.279 -9.038 -41.866 1.00 37.42 111 HIS B N 1
ATOM 2146 C CA . HIS B 1 115 ? 8.592 -9.831 -43.050 1.00 40.47 111 HIS B CA 1
ATOM 2147 C C . HIS B 1 115 ? 7.545 -9.724 -44.191 1.00 43.28 111 HIS B C 1
ATOM 2148 O O . HIS B 1 115 ? 6.353 -9.495 -43.974 1.00 42.74 111 HIS B O 1
ATOM 2155 N N . CYS B 1 116 ? 8.025 -9.911 -45.412 1.00 47.13 112 CYS B N 1
ATOM 2156 C CA . CYS B 1 116 ? 7.176 -9.924 -46.612 1.00 52.26 112 CYS B CA 1
ATOM 2157 C C . CYS B 1 116 ? 7.066 -11.396 -47.042 1.00 54.24 112 CYS B C 1
ATOM 2158 O O . CYS B 1 116 ? 6.649 -12.223 -46.234 1.00 54.14 112 CYS B O 1
ATOM 2161 N N . VAL B 1 117 ? 7.440 -11.735 -48.271 1.00 56.53 113 VAL B N 1
ATOM 2162 C CA . VAL B 1 117 ? 7.492 -13.144 -48.697 1.00 59.66 113 VAL B CA 1
ATOM 2163 C C . VAL B 1 117 ? 8.634 -13.366 -49.695 1.00 61.76 113 VAL B C 1
ATOM 2164 O O . VAL B 1 117 ? 9.253 -12.412 -50.174 1.00 60.52 113 VAL B O 1
ATOM 2168 N N . ALA B 1 118 ? 8.912 -14.631 -50.004 1.00 65.07 114 ALA B N 1
ATOM 2169 C CA . ALA B 1 118 ? 9.929 -14.969 -51.011 1.00 68.87 114 ALA B CA 1
ATOM 2170 C C . ALA B 1 118 ? 9.693 -14.245 -52.341 1.00 71.56 114 ALA B C 1
ATOM 2171 O O . ALA B 1 118 ? 8.581 -14.233 -52.873 1.00 71.73 114 ALA B O 1
ATOM 2173 N N . GLY B 1 119 ? 10.764 -13.648 -52.862 1.00 73.67 115 GLY B N 1
ATOM 2174 C CA . GLY B 1 119 ? 10.747 -12.954 -54.150 1.00 77.50 115 GLY B CA 1
ATOM 2175 C C . GLY B 1 119 ? 10.274 -11.516 -54.058 1.00 76.24 115 GLY B C 1
ATOM 2176 O O . GLY B 1 119 ? 9.966 -10.882 -55.073 1.00 78.77 115 GLY B O 1
ATOM 2177 N N . LEU B 1 120 ? 10.220 -10.998 -52.837 1.00 74.11 116 LEU B N 1
ATOM 2178 C CA . LEU B 1 120 ? 9.730 -9.640 -52.604 1.00 72.64 116 LEU B CA 1
ATOM 2179 C C . LEU B 1 120 ? 10.364 -9.040 -51.346 1.00 68.84 116 LEU B C 1
ATOM 2180 O O . LEU B 1 120 ? 10.916 -9.750 -50.500 1.00 68.57 116 LEU B O 1
ATOM 2185 N N . GLY B 1 121 ? 10.262 -7.723 -51.231 1.00 65.07 117 GLY B N 1
ATOM 2186 C CA . GLY B 1 121 ? 11.071 -6.976 -50.277 1.00 60.23 117 GLY B CA 1
ATOM 2187 C C . GLY B 1 121 ? 10.425 -5.692 -49.832 1.00 57.04 117 GLY B C 1
ATOM 2188 O O . GLY B 1 121 ? 11.038 -4.633 -49.904 1.00 56.55 117 GLY B O 1
ATOM 2189 N N . ARG B 1 122 ? 9.185 -5.804 -49.374 1.00 55.21 118 ARG B N 1
ATOM 2190 C CA . ARG B 1 122 ? 8.417 -4.661 -48.865 1.00 53.35 118 ARG B CA 1
ATOM 2191 C C . ARG B 1 122 ? 8.637 -4.345 -47.373 1.00 49.02 118 ARG B C 1
ATOM 2192 O O . ARG B 1 122 ? 8.349 -3.233 -46.941 1.00 49.70 118 ARG B O 1
ATOM 2200 N N . ALA B 1 123 ? 9.146 -5.296 -46.594 1.00 45.56 119 ALA B N 1
ATOM 2201 C CA . ALA B 1 123 ? 9.419 -5.080 -45.155 1.00 42.95 119 ALA B CA 1
ATOM 2202 C C . ALA B 1 123 ? 10.212 -3.791 -44.854 1.00 38.73 119 ALA B C 1
ATOM 2203 O O . ALA B 1 123 ? 9.851 -3.046 -43.951 1.00 38.16 119 ALA B O 1
ATOM 2205 N N . PRO B 1 124 ? 11.268 -3.504 -45.609 1.00 36.52 120 PRO B N 1
ATOM 2206 C CA . PRO B 1 124 ? 12.061 -2.292 -45.367 1.00 33.81 120 PRO B CA 1
ATOM 2207 C C . PRO B 1 124 ? 11.264 -0.984 -45.428 1.00 33.02 120 PRO B C 1
ATOM 2208 O O . PRO B 1 124 ? 11.663 0.011 -44.820 1.00 31.44 120 PRO B O 1
ATOM 2212 N N . ILE B 1 125 ? 10.150 -0.987 -46.155 1.00 34.43 121 ILE B N 1
ATOM 2213 C CA . ILE B 1 125 ? 9.325 0.212 -46.283 1.00 34.33 121 ILE B CA 1
ATOM 2214 C C . ILE B 1 125 ? 8.856 0.634 -44.903 1.00 34.14 121 ILE B C 1
ATOM 2215 O O . ILE B 1 125 ? 8.936 1.805 -44.523 1.00 34.23 121 ILE B O 1
ATOM 2220 N N . LEU B 1 126 ? 8.369 -0.343 -44.163 1.00 35.41 122 LEU B N 1
ATOM 2221 C CA . LEU B 1 126 ? 7.810 -0.110 -42.828 1.00 36.26 122 LEU B CA 1
ATOM 2222 C C . LEU B 1 126 ? 8.860 0.380 -41.846 1.00 34.38 122 LEU B C 1
ATOM 2223 O O . LEU B 1 126 ? 8.599 1.278 -41.034 1.00 34.52 122 LEU B O 1
ATOM 2228 N N . VAL B 1 127 ? 10.048 -0.202 -41.926 1.00 32.46 123 VAL B N 1
ATOM 2229 C CA . VAL B 1 127 ? 11.128 0.193 -41.030 1.00 31.70 123 VAL B CA 1
ATOM 2230 C C . VAL B 1 127 ? 11.579 1.624 -41.300 1.00 30.71 123 VAL B C 1
ATOM 2231 O O . VAL B 1 127 ? 11.716 2.423 -40.372 1.00 31.08 123 VAL B O 1
ATOM 2235 N N . ALA B 1 128 ? 11.766 1.949 -42.577 1.00 29.96 124 ALA B N 1
ATOM 2236 C CA . ALA B 1 128 ? 12.170 3.290 -42.990 1.00 28.87 124 ALA B CA 1
ATOM 2237 C C . ALA B 1 128 ? 11.186 4.308 -42.451 1.00 29.68 124 ALA B C 1
ATOM 2238 O O . ALA B 1 128 ? 11.581 5.340 -41.899 1.00 30.99 124 ALA B O 1
ATOM 2240 N N . LEU B 1 129 ? 9.899 3.994 -42.571 1.00 30.37 125 LEU B N 1
ATOM 2241 C CA . LEU B 1 129 ? 8.832 4.915 -42.146 1.00 31.30 125 LEU B CA 1
ATOM 2242 C C . LEU B 1 129 ? 8.838 5.122 -40.609 1.00 32.12 125 LEU B C 1
ATOM 2243 O O . LEU B 1 129 ? 8.640 6.244 -40.119 1.00 33.07 125 LEU B O 1
ATOM 2248 N N . ALA B 1 130 ? 9.157 4.069 -39.857 1.00 31.69 126 ALA B N 1
ATOM 2249 C CA . ALA B 1 130 ? 9.314 4.186 -38.398 1.00 33.12 126 ALA B CA 1
ATOM 2250 C C . ALA B 1 130 ? 10.470 5.115 -38.016 1.00 32.73 126 ALA B C 1
ATOM 2251 O O . ALA B 1 130 ? 10.353 5.918 -37.089 1.00 34.68 126 ALA B O 1
ATOM 2253 N N . LEU B 1 131 ? 11.571 5.013 -38.747 1.00 31.14 127 LEU B N 1
ATOM 2254 C CA . LEU B 1 131 ? 12.740 5.871 -38.510 1.00 31.43 127 LEU B CA 1
ATOM 2255 C C . LEU B 1 131 ? 12.396 7.339 -38.742 1.00 32.57 127 LEU B C 1
ATOM 2256 O O . LEU B 1 131 ? 12.855 8.225 -38.018 1.00 34.15 127 LEU B O 1
ATOM 2261 N N . VAL B 1 132 ? 11.590 7.590 -39.763 1.00 32.22 128 VAL B N 1
ATOM 2262 C CA . VAL B 1 132 ? 11.170 8.946 -40.075 1.00 33.63 128 VAL B CA 1
ATOM 2263 C C . VAL B 1 132 ? 10.201 9.471 -39.011 1.00 36.84 128 VAL B C 1
ATOM 2264 O O . VAL B 1 132 ? 10.359 10.586 -38.510 1.00 38.83 128 VAL B O 1
ATOM 2268 N N . GLU B 1 133 ? 9.216 8.653 -38.657 1.00 37.55 129 GLU B N 1
ATOM 2269 C CA . GLU B 1 133 ? 8.138 9.103 -37.795 1.00 41.51 129 GLU B CA 1
ATOM 2270 C C . GLU B 1 133 ? 8.594 9.269 -36.349 1.00 43.18 129 GLU B C 1
ATOM 2271 O O . GLU B 1 133 ? 8.259 10.262 -35.702 1.00 45.38 129 GLU B O 1
ATOM 2277 N N . TYR B 1 134 ? 9.360 8.295 -35.855 1.00 41.25 130 TYR B N 1
ATOM 2278 C CA . TYR B 1 134 ? 9.758 8.266 -34.438 1.00 43.47 130 TYR B CA 1
ATOM 2279 C C . TYR B 1 134 ? 11.206 8.656 -34.198 1.00 43.20 130 TYR B C 1
ATOM 2280 O O . TYR B 1 134 ? 11.520 9.268 -33.182 1.00 46.62 130 TYR B O 1
ATOM 2289 N N . GLY B 1 135 ? 12.091 8.284 -35.114 1.00 40.20 131 GLY B N 1
ATOM 2290 C CA . GLY B 1 135 ? 13.502 8.647 -35.002 1.00 40.35 131 GLY B CA 1
ATOM 2291 C C . GLY B 1 135 ? 13.775 10.060 -35.465 1.00 41.02 131 GLY B C 1
ATOM 2292 O O . GLY B 1 135 ? 14.851 10.593 -35.223 1.00 41.55 131 GLY B O 1
ATOM 2293 N N . ASN B 1 136 ? 12.791 10.649 -36.143 1.00 41.41 132 ASN B N 1
ATOM 2294 C CA . ASN B 1 136 ? 12.912 11.962 -36.791 1.00 42.64 132 ASN B CA 1
ATOM 2295 C C . ASN B 1 136 ? 14.084 12.039 -37.776 1.00 41.23 132 ASN B C 1
ATOM 2296 O O . ASN B 1 136 ? 14.676 13.100 -37.981 1.00 43.98 132 ASN B O 1
ATOM 2301 N N . VAL B 1 137 ? 14.385 10.902 -38.394 1.00 38.05 133 VAL B N 1
ATOM 2302 C CA . VAL B 1 137 ? 15.390 10.799 -39.444 1.00 36.25 133 VAL B CA 1
ATOM 2303 C C . VAL B 1 137 ? 14.759 11.211 -40.769 1.00 34.97 133 VAL B C 1
ATOM 2304 O O . VAL B 1 137 ? 13.631 10.840 -41.065 1.00 34.90 133 VAL B O 1
ATOM 2308 N N . SER B 1 138 ? 15.482 11.981 -41.571 1.00 34.66 134 SER B N 1
ATOM 2309 C CA . SER B 1 138 ? 14.990 12.358 -42.906 1.00 33.32 134 SER B CA 1
ATOM 2310 C C . SER B 1 138 ? 14.788 11.097 -43.765 1.00 30.78 134 SER B C 1
ATOM 2311 O O . SER B 1 138 ? 15.549 10.139 -43.666 1.00 30.65 134 SER B O 1
ATOM 2314 N N . ALA B 1 139 ? 13.738 11.081 -44.574 1.00 30.23 135 ALA B N 1
ATOM 2315 C CA . ALA B 1 139 ? 13.391 9.894 -45.377 1.00 28.52 135 ALA B CA 1
ATOM 2316 C C . ALA B 1 139 ? 14.580 9.387 -46.203 1.00 27.74 135 ALA B C 1
ATOM 2317 O O . ALA B 1 139 ? 14.891 8.195 -46.191 1.00 26.80 135 ALA B O 1
ATOM 2319 N N . LEU B 1 140 ? 15.265 10.299 -46.884 1.00 28.38 136 LEU B N 1
ATOM 2320 C CA . LEU B 1 140 ? 16.427 9.917 -47.706 1.00 28.17 136 LEU B CA 1
ATOM 2321 C C . LEU B 1 140 ? 17.566 9.293 -46.871 1.00 28.13 136 LEU B C 1
ATOM 2322 O O . LEU B 1 140 ? 18.281 8.411 -47.346 1.00 28.10 136 LEU B O 1
ATOM 2327 N N . ASP B 1 141 ? 17.739 9.762 -45.638 1.00 29.05 137 ASP B N 1
ATOM 2328 C CA . ASP B 1 141 ? 18.774 9.223 -44.737 1.00 29.84 137 ASP B CA 1
ATOM 2329 C C . ASP B 1 141 ? 18.357 7.871 -44.130 1.00 28.89 137 ASP B C 1
ATOM 2330 O O . ASP B 1 141 ? 19.203 7.013 -43.847 1.00 29.39 137 ASP B O 1
ATOM 2335 N N . ALA B 1 142 ? 17.060 7.681 -43.915 1.00 27.86 138 ALA B N 1
ATOM 2336 C CA . ALA B 1 142 ? 16.555 6.392 -43.408 1.00 27.58 138 ALA B CA 1
ATOM 2337 C C . ALA B 1 142 ? 16.740 5.297 -44.466 1.00 27.26 138 ALA B C 1
ATOM 2338 O O . ALA B 1 142 ? 17.067 4.158 -44.144 1.00 27.98 138 ALA B O 1
ATOM 2340 N N . ILE B 1 143 ? 16.546 5.665 -45.731 1.00 26.47 139 ILE B N 1
ATOM 2341 C CA . ILE B 1 143 ? 16.704 4.736 -46.849 1.00 26.50 139 ILE B CA 1
ATOM 2342 C C . ILE B 1 143 ? 18.179 4.341 -47.012 1.00 27.80 139 ILE B C 1
ATOM 2343 O O . ILE B 1 143 ? 18.495 3.167 -47.183 1.00 28.49 139 ILE B O 1
ATOM 2348 N N . ALA B 1 144 ? 19.073 5.330 -46.969 1.00 28.57 140 ALA B N 1
ATOM 2349 C CA . ALA B 1 144 ? 20.521 5.082 -47.093 1.00 30.72 140 ALA B CA 1
ATOM 2350 C C . ALA B 1 144 ? 20.994 4.158 -45.981 1.00 32.26 140 ALA B C 1
ATOM 2351 O O . ALA B 1 144 ? 21.775 3.234 -46.216 1.00 34.43 140 ALA B O 1
ATOM 2353 N N . LEU B 1 145 ? 20.488 4.412 -44.780 1.00 32.51 141 LEU B N 1
ATOM 2354 C CA . LEU B 1 145 ? 20.851 3.643 -43.593 1.00 34.61 141 LEU B CA 1
ATOM 2355 C C . LEU B 1 145 ? 20.481 2.175 -43.764 1.00 34.09 141 LEU B C 1
ATOM 2356 O O . LEU B 1 145 ? 21.284 1.288 -43.497 1.00 36.50 141 LEU B O 1
ATOM 2361 N N . ILE B 1 146 ? 19.264 1.929 -44.221 1.00 31.81 142 ILE B N 1
ATOM 2362 C CA . ILE B 1 146 ? 18.773 0.567 -44.420 1.00 32.08 142 ILE B CA 1
ATOM 2363 C C . ILE B 1 146 ? 19.546 -0.117 -45.557 1.00 34.34 142 ILE B C 1
ATOM 2364 O O . ILE B 1 146 ? 19.882 -1.311 -45.470 1.00 35.81 142 ILE B O 1
ATOM 2369 N N . ARG B 1 147 ? 19.836 0.648 -46.611 1.00 34.30 143 ARG B N 1
ATOM 2370 C CA . ARG B 1 147 ? 20.558 0.119 -47.768 1.00 36.70 143 ARG B CA 1
ATOM 2371 C C . ARG B 1 147 ? 21.997 -0.273 -47.431 1.00 40.33 143 ARG B C 1
ATOM 2372 O O . ARG B 1 147 ? 22.514 -1.223 -47.994 1.00 42.80 143 ARG B O 1
ATOM 2380 N N . GLU B 1 148 ? 22.628 0.454 -46.515 1.00 42.13 144 GLU B N 1
ATOM 2381 C CA . GLU B 1 148 ? 23.984 0.124 -46.052 1.00 48.14 144 GLU B CA 1
ATOM 2382 C C . GLU B 1 148 ? 24.022 -1.239 -45.324 1.00 49.39 144 GLU B C 1
ATOM 2383 O O . GLU B 1 148 ? 24.917 -2.055 -45.553 1.00 52.03 144 GLU B O 1
ATOM 2389 N N . LYS B 1 149 ? 23.035 -1.466 -44.460 1.00 46.90 145 LYS B N 1
ATOM 2390 C CA . LYS B 1 149 ? 23.002 -2.631 -43.567 1.00 49.07 145 LYS B CA 1
ATOM 2391 C C . LYS B 1 149 ? 22.385 -3.850 -44.240 1.00 48.57 145 LYS B C 1
ATOM 2392 O O . LYS B 1 149 ? 22.671 -4.978 -43.854 1.00 51.21 145 LYS B O 1
ATOM 2398 N N . ARG B 1 150 ? 21.525 -3.622 -45.229 1.00 46.28 146 ARG B N 1
ATOM 2399 C CA . ARG B 1 150 ? 20.849 -4.717 -45.937 1.00 47.54 146 ARG B CA 1
ATOM 2400 C C . ARG B 1 150 ? 20.966 -4.516 -47.435 1.00 49.00 146 ARG B C 1
ATOM 2401 O O . ARG B 1 150 ? 20.182 -3.791 -48.034 1.00 46.45 146 ARG B O 1
ATOM 2409 N N . LYS B 1 151 ? 21.929 -5.186 -48.042 1.00 53.80 147 LYS B N 1
ATOM 2410 C CA . LYS B 1 151 ? 22.283 -4.895 -49.417 1.00 57.15 147 LYS B CA 1
ATOM 2411 C C . LYS B 1 151 ? 21.169 -5.265 -50.393 1.00 56.54 147 LYS B C 1
ATOM 2412 O O . LYS B 1 151 ? 20.556 -6.321 -50.283 1.00 58.04 147 LYS B O 1
ATOM 2418 N N . GLY B 1 152 ? 20.918 -4.373 -51.341 1.00 55.90 148 GLY B N 1
ATOM 2419 C CA . GLY B 1 152 ? 19.849 -4.558 -52.328 1.00 56.12 148 GLY B CA 1
ATOM 2420 C C . GLY B 1 152 ? 18.446 -4.211 -51.840 1.00 52.84 148 GLY B C 1
ATOM 2421 O O . GLY B 1 152 ? 17.476 -4.364 -52.586 1.00 53.88 148 GLY B O 1
ATOM 2422 N N . ALA B 1 153 ? 18.332 -3.742 -50.597 1.00 48.69 149 ALA B N 1
ATOM 2423 C CA . ALA B 1 153 ? 17.046 -3.337 -50.035 1.00 45.27 149 ALA B CA 1
ATOM 2424 C C . ALA B 1 153 ? 16.600 -2.016 -50.668 1.00 42.61 149 ALA B C 1
ATOM 2425 O O . ALA B 1 153 ? 17.428 -1.214 -51.120 1.00 42.88 149 ALA B O 1
ATOM 2427 N N . ILE B 1 154 ? 15.281 -1.837 -50.714 1.00 39.78 150 ILE B N 1
ATOM 2428 C CA . ILE B 1 154 ? 14.625 -0.623 -51.221 1.00 36.70 150 ILE B CA 1
ATOM 2429 C C . ILE B 1 154 ? 15.070 -0.241 -52.613 1.00 37.51 150 ILE B C 1
ATOM 2430 O O . ILE B 1 154 ? 16.064 0.461 -52.799 1.00 36.79 150 ILE B O 1
ATOM 2435 N N . ASN B 1 155 ? 14.318 -0.713 -53.598 1.00 40.12 151 ASN B N 1
ATOM 2436 C CA . ASN B 1 155 ? 14.502 -0.269 -54.985 1.00 41.97 151 ASN B CA 1
ATOM 2437 C C . ASN B 1 155 ? 13.917 1.128 -55.178 1.00 41.62 151 ASN B C 1
ATOM 2438 O O . ASN B 1 155 ? 13.400 1.743 -54.239 1.00 39.00 151 ASN B O 1
ATOM 2443 N N . GLN B 1 156 ? 13.995 1.618 -56.403 1.00 45.17 152 GLN B N 1
ATOM 2444 C CA . GLN B 1 156 ? 13.668 3.003 -56.700 1.00 46.76 152 GLN B CA 1
ATOM 2445 C C . GLN B 1 156 ? 12.202 3.302 -56.492 1.00 46.70 152 GLN B C 1
ATOM 2446 O O . GLN B 1 156 ? 11.841 4.331 -55.928 1.00 45.99 152 GLN B O 1
ATOM 2452 N N . THR B 1 157 ? 11.346 2.402 -56.945 1.00 48.56 153 THR B N 1
ATOM 2453 C CA . THR B 1 157 ? 9.916 2.604 -56.747 1.00 50.06 153 THR B CA 1
ATOM 2454 C C . THR B 1 157 ? 9.513 2.513 -55.237 1.00 47.31 153 THR B C 1
ATOM 2455 O O . THR B 1 157 ? 8.676 3.293 -54.775 1.00 47.22 153 THR B O 1
ATOM 2459 N N . GLN B 1 158 ? 10.148 1.631 -54.463 1.00 45.76 154 GLN B N 1
ATOM 2460 C CA . GLN B 1 158 ?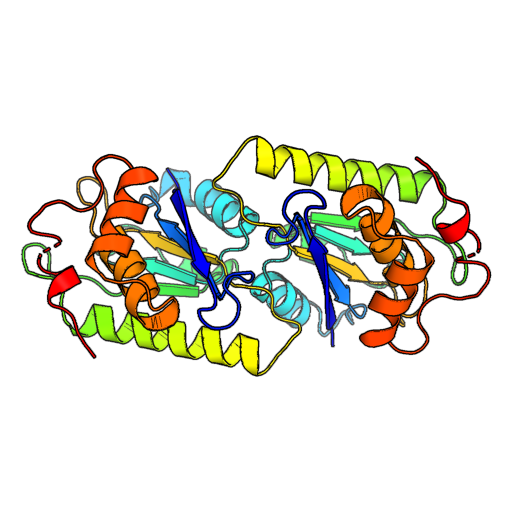 9.954 1.607 -53.004 1.00 44.43 154 GLN B CA 1
ATOM 2461 C C . GLN B 1 158 ? 10.450 2.916 -52.364 1.00 41.88 154 GLN B C 1
ATOM 2462 O O . GLN B 1 158 ? 9.860 3.414 -51.409 1.00 39.34 154 GLN B O 1
ATOM 2481 N N . HIS B 1 160 ? 10.490 5.932 -53.799 1.00 45.43 156 HIS B N 1
ATOM 2482 C CA . HIS B 1 160 ? 9.490 6.960 -54.099 1.00 48.35 156 HIS B CA 1
ATOM 2483 C C . HIS B 1 160 ? 8.291 6.850 -53.157 1.00 49.06 156 HIS B C 1
ATOM 2484 O O . HIS B 1 160 ? 7.848 7.847 -52.612 1.00 50.03 156 HIS B O 1
ATOM 2491 N N . TRP B 1 161 ? 7.805 5.633 -52.931 1.00 49.15 157 TRP B N 1
ATOM 2492 C CA . TRP B 1 161 ? 6.647 5.402 -52.029 1.00 50.06 157 TRP B CA 1
ATOM 2493 C C . TRP B 1 161 ? 6.894 5.857 -50.590 1.00 45.53 157 TRP B C 1
ATOM 2494 O O . TRP B 1 161 ? 6.031 6.464 -49.958 1.00 47.51 157 TRP B O 1
ATOM 2505 N N . ILE B 1 162 ? 8.066 5.521 -50.072 1.00 40.37 158 ILE B N 1
ATOM 2506 C CA . ILE B 1 162 ? 8.486 5.930 -48.726 1.00 37.24 158 ILE B CA 1
ATOM 2507 C C . ILE B 1 162 ? 8.624 7.445 -48.571 1.00 36.87 158 ILE B C 1
ATOM 2508 O O . ILE B 1 162 ? 8.261 8.013 -47.536 1.00 37.20 158 ILE B O 1
ATOM 2513 N N . THR B 1 163 ? 9.193 8.081 -49.588 1.00 37.23 159 THR B N 1
ATOM 2514 C CA . THR B 1 163 ? 9.377 9.537 -49.578 1.00 38.45 159 THR B CA 1
ATOM 2515 C C . THR B 1 163 ? 8.041 10.245 -49.711 1.00 42.44 159 THR B C 1
ATOM 2516 O O . THR B 1 163 ? 7.916 11.399 -49.323 1.00 44.07 159 THR B O 1
ATOM 2520 N N . LYS B 1 164 ? 7.040 9.545 -50.240 1.00 45.87 160 LYS B N 1
ATOM 2521 C CA . LYS B 1 164 ? 5.718 10.134 -50.498 1.00 50.59 160 LYS B CA 1
ATOM 2522 C C . LYS B 1 164 ? 4.826 10.126 -49.266 1.00 51.54 160 LYS B C 1
ATOM 2523 O O . LYS B 1 164 ? 4.014 11.029 -49.073 1.00 53.94 160 LYS B O 1
ATOM 2529 N N . TYR B 1 165 ? 4.988 9.100 -48.438 1.00 49.19 161 TYR B N 1
ATOM 2530 C CA . TYR B 1 165 ? 4.079 8.864 -47.320 1.00 51.27 161 TYR B CA 1
ATOM 2531 C C . TYR B 1 165 ? 4.241 9.910 -46.215 1.00 51.95 161 TYR B C 1
ATOM 2532 O O . TYR B 1 165 ? 5.343 10.181 -45.750 1.00 49.65 161 TYR B O 1
ATOM 2541 N N . LYS B 1 166 ? 3.124 10.513 -45.825 1.00 57.02 162 LYS B N 1
ATOM 2542 C CA . LYS B 1 166 ? 3.068 11.376 -44.642 1.00 59.65 162 LYS B CA 1
ATOM 2543 C C . LYS B 1 166 ? 1.846 11.104 -43.786 1.00 63.66 162 LYS B C 1
ATOM 2544 O O . LYS B 1 166 ? 0.841 10.587 -44.265 1.00 65.90 162 LYS B O 1
ATOM 2550 N N . ARG B 1 167 ? 1.951 11.487 -42.518 1.00 65.67 163 ARG B N 1
ATOM 2551 C CA . ARG B 1 167 ? 0.783 11.541 -41.616 1.00 71.82 163 ARG B CA 1
ATOM 2552 C C . ARG B 1 167 ? 0.743 12.856 -40.799 1.00 75.17 163 ARG B C 1
ATOM 2553 O O . ARG B 1 167 ? 1.602 13.743 -40.949 1.00 73.83 163 ARG B O 1
#

Organism: Leishmania major (NCBI:txid5664)

Solvent-accessible surface area: 14783 Å² total

Radius of gyration: 20.85 Å; Cα contacts (8 Å, |Δi|>4): 568; chains: 2; bounding box: 43×40×62 Å

B-factor: mean 47.62, std 17.11, range [23.06, 131.75]